Protein AF-S8CK68-F1 (afdb_monomer)

Radius of gyration: 40.89 Å; Cα contacts (8 Å, |Δi|>4): 53; chains: 1; bounding box: 100×84×135 Å

Nearest PDB structures (foldseek):
  6r2g-assembly1_A  TM=4.362E-01  e=2.035E-01  Human immunodeficiency virus 1
  2dl1-assembly1_A  TM=4.037E-01  e=1.122E+00  Homo sapiens
  6ixg-assembly2_B  TM=2.753E-01  e=5.500E+00  Homo sapiens

Sequence (272 aa):
MDSRIRPIKKIVQIPVHFVRSEQPEEDRQGKASRIQKVFRGFMVRKCVRKIKEIKSEADAIENRLRERDVVDLIQRETKERVRINESLMSLLLKLDSIAGSEFGVRALRKSVIRKVIALQETVDSLLPVENSGEDVSENTENDMDAVAEEPPICDSGAGEEAMMDSVEMDAVEMDAEGGANRQEEEDVAVAVADEAAEVNNENKRSTEVVVERMAAENAKMMRMMEQMCERSEAQTRMLNALSHRVEMLEKAFVCDRLRRMKKKNHTDTKLF

Foldseek 3Di:
DDDPDDDDDDDDPDPPPVCPPPPPVCVVVVVVVVVVVVVLVVLLVVLVVQLVVLLVLLVVLVVLCVDVVLLVCLQVDVVSLVVSLVSLVVSLVSLVVSDDPDPVSVVSSVVSNVSSVVVNVVSVVSHDPPPPDDDDDDDDDDDDDDDDDDDDDDDDDDDDDDDDDDDDDDDDDDDDDDDDDDDDDDDDDDDDDDPPVVVVVVVVVVVVVVVVVVVVVVVVVVVVVVVVVVVVVVVVVVVVVVVVVVVVVVVVVVVVVVVVVVVVVVVVVVVD

Mean predicted aligned error: 22.5 Å

Solvent-accessible surface area (backbone atoms only — not comparable to full-atom values): 17364 Å² total; per-residue (Å²): 141,83,82,85,80,75,83,81,76,83,81,77,83,71,84,75,73,76,77,70,68,84,62,57,66,65,60,54,53,51,52,50,51,53,52,49,53,54,49,54,52,50,52,51,55,54,50,52,50,53,51,49,54,52,44,52,53,51,53,51,53,52,56,50,64,68,37,63,72,51,45,57,43,35,48,74,33,66,67,54,41,49,53,53,49,51,51,48,50,51,50,47,55,58,53,66,69,62,78,60,92,51,68,70,60,44,54,54,51,51,55,48,48,54,51,48,51,53,50,46,53,56,59,62,67,47,56,65,79,73,81,72,90,71,93,73,92,74,92,79,89,82,82,89,86,88,80,89,80,83,88,80,86,87,78,85,90,83,86,84,88,84,84,88,84,87,83,89,86,90,86,84,87,82,86,86,88,83,84,86,89,81,90,82,89,83,89,87,86,88,91,88,79,74,72,71,61,55,60,59,53,50,55,51,51,52,53,49,54,51,52,52,51,51,52,54,50,51,52,51,49,52,55,51,50,51,55,49,50,54,52,52,52,53,50,51,54,50,50,53,54,49,51,53,51,49,54,52,50,51,54,51,49,54,52,51,52,53,53,55,51,54,53,53,57,58,56,60,65,69,77,111

InterPro domains:
  IPR003103 BAG domain [PF02179] (51-126)
  IPR003103 BAG domain [PS51035] (50-127)
  IPR036533 BAG domain superfamily [G3DSA:1.20.58.120] (19-129)
  IPR040400 BAG family molecular chaperone regulator 5/6/7/8 [PTHR33322] (13-264)

Secondary structure (DSSP, 8-state):
------------------------HHHHHHHHHHHHHHHHHHHHHHHHHHHHHHHHHHHHHHHHHTSHHHHHHHHH-HHHHHHHHHHHHHHHHHHHT-----HHHHHHHHHHHHHHHHHHHHHHHT-----------------------PPPP-------------------------------------SS-SSHHHHHHHHHHHHHHHHHHHHHHHHHHHHHHHHHHHHHHHHHHHHHHHHHHHHHHHHHHHHHHHHHHHHHHHHHTT--

Organism: NCBI:txid192259

Structure (mmCIF, N/CA/C/O backbone):
data_AF-S8CK68-F1
#
_entry.id   AF-S8CK68-F1
#
loop_
_atom_site.group_PDB
_atom_site.id
_atom_site.type_symbol
_atom_site.label_atom_id
_atom_site.label_alt_id
_atom_site.label_comp_id
_atom_site.label_asym_id
_atom_site.label_entity_id
_atom_site.label_seq_id
_atom_site.pdbx_PDB_ins_code
_atom_site.Cartn_x
_atom_site.Cartn_y
_atom_site.Cartn_z
_atom_site.occupancy
_atom_site.B_iso_or_equiv
_atom_site.auth_seq_id
_atom_site.auth_comp_id
_atom_site.auth_asym_id
_atom_site.auth_atom_id
_atom_site.pdbx_PDB_model_num
ATOM 1 N N . MET A 1 1 ? 76.073 -47.434 -21.228 1.00 49.12 1 MET A N 1
ATOM 2 C CA . MET A 1 1 ? 75.146 -46.287 -21.242 1.00 49.12 1 MET A CA 1
ATOM 3 C C . MET A 1 1 ? 74.700 -46.115 -22.678 1.00 49.12 1 MET A C 1
ATOM 5 O O . MET A 1 1 ? 75.468 -45.563 -23.447 1.00 49.12 1 MET A O 1
ATOM 9 N N . ASP A 1 2 ? 73.548 -46.660 -23.069 1.00 47.69 2 ASP A N 1
ATOM 10 C CA . ASP A 1 2 ? 72.961 -46.285 -24.356 1.00 47.69 2 ASP A CA 1
ATOM 11 C C . ASP A 1 2 ? 71.440 -46.181 -24.234 1.00 47.69 2 ASP A C 1
ATOM 13 O O . ASP A 1 2 ? 70.775 -46.964 -23.546 1.00 47.69 2 ASP A O 1
ATOM 17 N N . SER A 1 3 ? 70.929 -45.093 -24.781 1.00 51.66 3 SER A N 1
ATOM 18 C CA . SER A 1 3 ? 69.722 -44.408 -24.337 1.00 51.66 3 SER A CA 1
ATOM 19 C C . SER A 1 3 ? 68.538 -44.890 -25.161 1.00 51.66 3 SER A C 1
ATOM 21 O O . SER A 1 3 ? 68.479 -44.670 -26.366 1.00 51.66 3 SER A O 1
ATOM 23 N N . ARG A 1 4 ? 67.551 -45.519 -24.515 1.00 53.84 4 ARG A N 1
ATOM 24 C CA . ARG A 1 4 ? 66.280 -45.891 -25.154 1.00 53.84 4 ARG A CA 1
ATOM 25 C C . ARG A 1 4 ? 65.547 -44.633 -25.635 1.00 53.84 4 ARG A C 1
ATOM 27 O O . ARG A 1 4 ? 64.926 -43.935 -24.834 1.00 53.84 4 ARG A O 1
ATOM 34 N N . ILE A 1 5 ? 65.598 -44.359 -26.938 1.00 60.22 5 ILE A N 1
ATOM 35 C CA . ILE A 1 5 ? 64.793 -43.322 -27.591 1.00 60.22 5 ILE A CA 1
ATOM 36 C C . ILE A 1 5 ? 63.325 -43.756 -27.505 1.00 60.22 5 ILE A C 1
ATOM 38 O O . ILE A 1 5 ? 62.911 -44.734 -28.127 1.00 60.22 5 ILE A O 1
ATOM 42 N N . ARG A 1 6 ? 62.528 -43.057 -26.690 1.00 63.25 6 ARG A N 1
ATOM 43 C CA . ARG A 1 6 ? 61.077 -43.277 -26.628 1.00 63.25 6 ARG A CA 1
ATOM 44 C C . ARG A 1 6 ? 60.428 -42.731 -27.906 1.00 63.25 6 ARG A C 1
ATOM 46 O O . ARG A 1 6 ? 60.716 -41.591 -28.267 1.00 63.25 6 ARG A O 1
ATOM 53 N N . PRO A 1 7 ? 59.533 -43.484 -28.569 1.00 64.62 7 PRO A N 1
ATOM 54 C CA . PRO A 1 7 ? 58.840 -42.984 -29.747 1.00 64.62 7 PRO A CA 1
ATOM 55 C C . PRO A 1 7 ? 57.912 -41.831 -29.348 1.00 64.62 7 PRO A C 1
ATOM 57 O O . PRO A 1 7 ? 57.056 -41.968 -28.471 1.00 64.62 7 PRO A O 1
ATOM 60 N N . ILE A 1 8 ? 58.098 -40.681 -29.995 1.00 67.31 8 ILE A N 1
ATOM 61 C CA . ILE A 1 8 ? 57.253 -39.498 -29.828 1.00 67.31 8 ILE A CA 1
ATOM 62 C C . ILE A 1 8 ? 55.872 -39.837 -30.402 1.00 67.31 8 ILE A C 1
ATOM 64 O O . ILE A 1 8 ? 55.727 -40.083 -31.601 1.00 67.31 8 ILE A O 1
ATOM 68 N N . LYS A 1 9 ? 54.845 -39.880 -29.546 1.00 69.25 9 LYS A N 1
ATOM 69 C CA . LYS A 1 9 ? 53.452 -40.036 -29.988 1.00 69.25 9 LYS A CA 1
ATOM 70 C C . LYS A 1 9 ? 53.063 -38.806 -30.815 1.00 69.25 9 LYS A C 1
ATOM 72 O O . LYS A 1 9 ? 53.207 -37.681 -30.342 1.00 69.25 9 LYS A O 1
ATOM 77 N N . LYS A 1 10 ? 52.567 -39.015 -32.039 1.00 68.69 10 LYS A N 1
ATOM 78 C CA . LYS A 1 10 ? 52.037 -37.939 -32.889 1.00 68.69 10 LYS A CA 1
ATOM 79 C C . LYS A 1 10 ? 50.838 -37.295 -32.189 1.00 68.69 10 LYS A C 1
ATOM 81 O O . LYS A 1 10 ? 49.819 -37.951 -31.987 1.00 68.69 10 LYS A O 1
ATOM 86 N N . ILE A 1 11 ? 50.972 -36.026 -31.815 1.00 68.81 11 ILE A N 1
ATOM 87 C CA . ILE A 1 11 ? 49.868 -35.216 -31.298 1.00 68.81 11 ILE A CA 1
ATOM 88 C C . ILE A 1 11 ? 49.001 -34.842 -32.499 1.00 68.81 11 ILE A C 1
ATOM 90 O O . ILE A 1 11 ? 49.414 -34.057 -33.349 1.00 68.81 11 ILE A O 1
ATOM 94 N N . VAL A 1 12 ? 47.812 -35.434 -32.592 1.00 72.75 12 VAL A N 1
ATOM 95 C CA . VAL A 1 12 ? 46.790 -34.995 -33.543 1.00 72.75 12 VAL A CA 1
ATOM 96 C C . VAL A 1 12 ? 46.096 -33.800 -32.905 1.00 72.75 12 VAL A C 1
ATOM 98 O O . VAL A 1 12 ? 45.402 -33.951 -31.902 1.00 72.75 12 VAL A O 1
ATOM 101 N N . GLN A 1 13 ? 46.313 -32.605 -33.452 1.00 67.06 13 GLN A N 1
ATOM 102 C CA . GLN A 1 13 ? 45.501 -31.448 -33.092 1.00 67.06 13 GLN A CA 1
ATOM 103 C C . GLN A 1 13 ? 44.093 -31.703 -33.623 1.00 67.06 13 GLN A C 1
ATOM 105 O O . GLN A 1 13 ? 43.837 -31.566 -34.815 1.00 67.06 13 GLN A O 1
ATOM 110 N N . ILE A 1 14 ? 43.196 -32.141 -32.743 1.00 68.00 14 ILE A N 1
ATOM 111 C CA . ILE A 1 14 ? 41.766 -32.171 -33.032 1.00 68.00 14 ILE A CA 1
ATOM 112 C C . ILE A 1 14 ? 41.314 -30.709 -32.984 1.00 68.00 14 ILE A C 1
ATOM 114 O O . ILE A 1 14 ? 41.450 -30.093 -31.923 1.00 68.00 14 ILE A O 1
ATOM 118 N N . PRO A 1 15 ? 40.808 -30.121 -34.083 1.00 64.88 15 PRO A N 1
ATOM 119 C CA . PRO A 1 15 ? 40.280 -28.768 -34.056 1.00 64.88 15 PRO A CA 1
ATOM 120 C C . PRO A 1 15 ? 39.026 -28.758 -33.181 1.00 64.88 15 PRO A C 1
ATOM 122 O O . PRO A 1 15 ? 37.915 -29.057 -33.625 1.00 64.88 15 PRO A O 1
ATOM 125 N N . VAL A 1 16 ? 39.199 -28.431 -31.903 1.00 65.38 16 VAL A N 1
ATOM 126 C CA . VAL A 1 16 ? 38.086 -28.068 -31.035 1.00 65.38 16 VAL A CA 1
ATOM 127 C C . VAL A 1 16 ? 37.693 -26.661 -31.457 1.00 65.38 16 VAL A C 1
ATOM 129 O O . VAL A 1 16 ? 38.163 -25.667 -30.913 1.00 65.38 16 VAL A O 1
ATOM 132 N N . HIS A 1 17 ? 36.863 -26.575 -32.493 1.00 59.94 17 HIS A N 1
ATOM 133 C CA . HIS A 1 17 ? 36.060 -25.388 -32.711 1.00 59.94 17 HIS A CA 1
ATOM 134 C C . HIS A 1 17 ? 35.185 -25.273 -31.465 1.00 59.94 17 HIS A C 1
ATOM 136 O O . HIS A 1 17 ? 34.251 -26.047 -31.253 1.00 59.94 17 HIS A O 1
ATOM 142 N N . PHE A 1 18 ? 35.566 -24.379 -30.555 1.00 54.50 18 PHE A N 1
ATOM 143 C CA . PHE A 1 18 ? 34.698 -24.026 -29.454 1.00 54.50 18 PHE A CA 1
ATOM 144 C C . PHE A 1 18 ? 33.508 -23.354 -30.125 1.00 54.50 18 PHE A C 1
ATOM 146 O O . PHE A 1 18 ? 33.590 -22.191 -30.516 1.00 54.50 18 PHE A O 1
ATOM 153 N N . VAL A 1 19 ? 32.426 -24.110 -30.322 1.00 56.03 19 VAL A 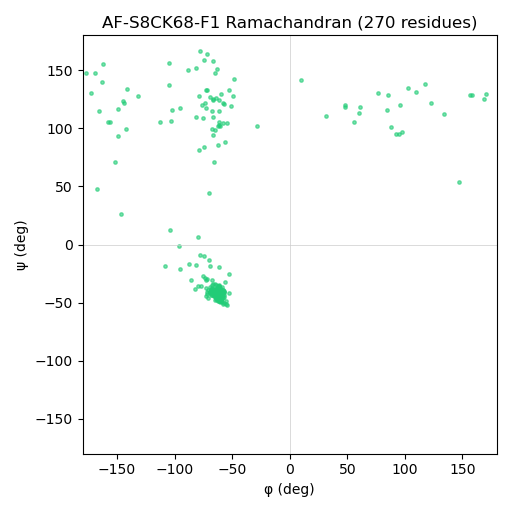N 1
ATOM 154 C CA . VAL A 1 19 ? 31.110 -23.568 -30.647 1.00 56.03 19 VAL A CA 1
ATOM 155 C C . VAL A 1 19 ? 30.686 -22.793 -29.403 1.00 56.03 19 VAL A C 1
ATOM 157 O O . VAL A 1 19 ? 29.819 -23.208 -28.636 1.00 56.03 19 VAL A O 1
ATOM 160 N N . ARG A 1 20 ? 31.341 -21.652 -29.156 1.00 48.47 20 ARG A N 1
ATOM 161 C CA . ARG A 1 20 ? 30.752 -20.541 -28.430 1.00 48.47 20 ARG A CA 1
ATOM 162 C C . ARG A 1 20 ? 29.604 -20.158 -29.330 1.00 48.47 20 ARG A C 1
ATOM 164 O O . ARG A 1 20 ? 29.814 -19.390 -30.253 1.00 48.47 20 ARG A O 1
ATOM 171 N N . SER A 1 21 ? 28.480 -20.846 -29.128 1.00 55.84 21 SER A N 1
ATOM 172 C CA . SER A 1 21 ? 27.236 -20.717 -29.867 1.00 55.84 21 SER A CA 1
ATOM 173 C C . SER A 1 21 ? 27.139 -19.296 -30.391 1.00 55.84 21 SER A C 1
ATOM 175 O O . SER A 1 21 ? 26.841 -18.391 -29.615 1.00 55.84 21 SER A O 1
ATOM 177 N N . GLU A 1 22 ? 27.429 -19.110 -31.679 1.00 51.84 22 GLU A N 1
ATOM 178 C CA . GLU A 1 22 ? 27.264 -17.855 -32.411 1.00 51.84 22 GLU A CA 1
ATOM 179 C C . GLU A 1 22 ? 25.761 -17.590 -32.593 1.00 51.84 22 GLU A C 1
ATOM 181 O O . GLU A 1 22 ? 25.279 -17.258 -33.670 1.00 51.84 22 GLU A O 1
ATOM 186 N N . GLN A 1 23 ? 24.971 -17.786 -31.533 1.00 55.47 23 GLN A N 1
ATOM 187 C CA . GLN A 1 23 ? 23.698 -17.111 -31.443 1.00 55.47 23 GLN A CA 1
ATOM 188 C C . GLN A 1 23 ? 24.045 -15.634 -31.287 1.00 55.47 23 GLN A C 1
ATOM 190 O O . GLN A 1 23 ? 24.814 -15.307 -30.377 1.00 55.47 23 GLN A O 1
ATOM 195 N N . PRO A 1 24 ? 23.515 -14.753 -32.152 1.00 58.81 24 PRO A N 1
ATOM 196 C CA . PRO A 1 24 ? 23.710 -13.322 -32.001 1.00 58.81 24 PRO A CA 1
ATOM 197 C C . PRO A 1 24 ? 23.377 -12.950 -30.554 1.00 58.81 24 PRO A C 1
ATOM 199 O O . PRO A 1 24 ? 22.311 -13.317 -30.057 1.00 58.81 24 PRO A O 1
ATOM 202 N N . GLU A 1 25 ? 24.269 -12.257 -29.844 1.00 61.12 25 GLU A N 1
ATOM 203 C CA . GLU A 1 25 ? 24.002 -11.800 -28.466 1.00 61.12 25 GLU A CA 1
ATOM 204 C C . GLU A 1 25 ? 22.671 -11.012 -28.384 1.00 61.12 25 GLU A C 1
ATOM 206 O O . GLU A 1 25 ? 21.975 -11.043 -27.366 1.00 61.12 25 GLU A O 1
ATOM 211 N N . GLU A 1 26 ? 22.244 -10.417 -29.505 1.00 62.19 26 GLU A N 1
ATOM 212 C CA . GLU A 1 26 ? 20.934 -9.794 -29.720 1.00 62.19 26 GLU A CA 1
ATOM 213 C C . GLU A 1 26 ? 19.745 -10.749 -29.486 1.00 62.19 26 GLU A C 1
ATOM 215 O O . GLU A 1 26 ? 18.764 -10.364 -28.842 1.00 62.19 26 GLU A O 1
ATOM 220 N N . ASP A 1 27 ? 19.834 -12.016 -29.903 1.00 76.50 27 ASP A N 1
ATOM 221 C CA . ASP A 1 27 ? 18.788 -13.0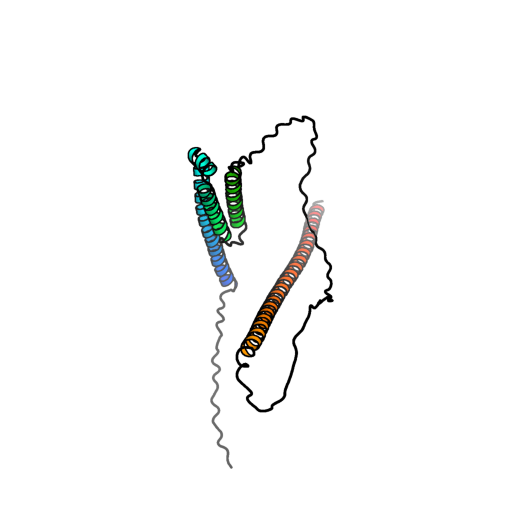21 -29.672 1.00 76.50 27 ASP A CA 1
ATOM 222 C C . ASP A 1 27 ? 18.692 -13.399 -28.192 1.00 76.50 27 ASP A C 1
ATOM 224 O O . ASP A 1 27 ? 17.595 -13.614 -27.662 1.00 76.50 27 ASP A O 1
ATOM 228 N N . ARG A 1 28 ? 19.829 -13.467 -27.490 1.00 80.50 28 ARG A N 1
ATOM 229 C CA . ARG A 1 28 ? 19.870 -13.771 -26.053 1.00 80.50 28 ARG A CA 1
ATOM 230 C C . ARG A 1 28 ? 19.335 -12.602 -25.231 1.00 80.50 28 ARG A C 1
ATOM 232 O O . ARG A 1 28 ? 18.497 -12.813 -24.351 1.00 80.50 28 ARG A O 1
ATOM 239 N N . GLN A 1 29 ? 19.756 -11.379 -25.542 1.00 85.31 29 GLN A N 1
ATOM 240 C CA . GLN A 1 29 ? 19.285 -10.163 -24.880 1.00 85.31 29 GLN A CA 1
ATOM 241 C C . GLN A 1 29 ? 17.800 -9.894 -25.170 1.00 85.31 29 GLN A C 1
ATOM 243 O O . GLN A 1 29 ? 17.046 -9.514 -24.265 1.00 85.31 29 GLN A O 1
ATOM 248 N N . GLY A 1 30 ? 17.347 -10.165 -26.396 1.00 88.56 30 GLY A N 1
ATOM 249 C CA . GLY A 1 30 ? 15.942 -10.090 -26.791 1.00 88.56 30 GLY A CA 1
ATOM 250 C C . GLY A 1 30 ? 15.070 -11.090 -26.029 1.00 88.56 30 GLY A C 1
ATOM 251 O O . GLY A 1 30 ? 14.040 -10.713 -25.456 1.00 88.56 30 GLY A O 1
ATOM 252 N N . LYS A 1 31 ? 15.502 -12.356 -25.939 1.00 91.06 31 LYS A N 1
ATOM 253 C CA . LYS A 1 31 ? 14.831 -13.393 -25.132 1.00 91.06 31 LYS A CA 1
ATOM 254 C C . LYS A 1 31 ? 14.806 -13.022 -23.644 1.00 91.06 31 LYS A C 1
ATOM 256 O O . LYS A 1 31 ? 13.739 -13.071 -23.031 1.00 91.06 31 LYS A O 1
ATOM 261 N N . ALA A 1 32 ? 15.931 -12.578 -23.079 1.00 92.31 32 ALA A N 1
ATOM 262 C CA . ALA A 1 32 ? 16.021 -12.147 -21.683 1.00 92.31 32 ALA A CA 1
ATOM 263 C C . ALA A 1 32 ? 15.070 -10.978 -21.379 1.00 92.31 32 ALA A C 1
ATOM 265 O O . ALA A 1 32 ? 14.314 -11.030 -20.410 1.00 92.31 32 ALA A O 1
ATOM 266 N N . SER A 1 33 ? 15.025 -9.968 -22.251 1.00 92.31 33 SER A N 1
ATOM 267 C CA . SER A 1 33 ? 14.133 -8.813 -22.102 1.00 92.31 33 SER A CA 1
ATOM 268 C C . SER A 1 33 ? 12.654 -9.211 -22.147 1.00 92.31 33 SER A C 1
ATOM 270 O O . SER A 1 33 ? 11.844 -8.662 -21.399 1.00 92.31 33 SER A O 1
ATOM 272 N N . ARG A 1 34 ? 12.274 -10.183 -22.990 1.00 94.69 34 ARG A N 1
ATOM 273 C CA . ARG A 1 34 ? 10.900 -10.721 -23.033 1.00 94.69 34 ARG A CA 1
ATOM 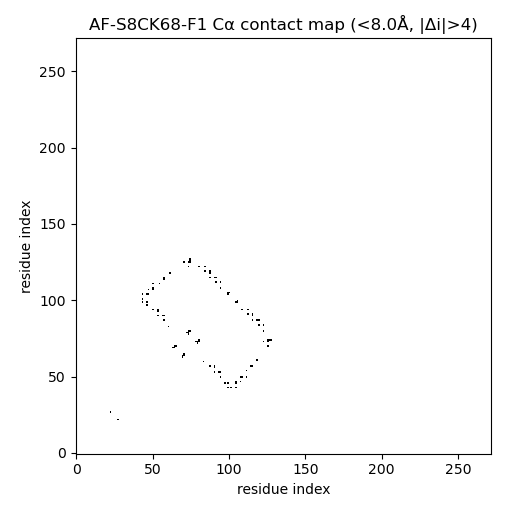274 C C . ARG A 1 34 ? 10.532 -11.403 -21.716 1.00 94.69 34 ARG A C 1
ATOM 276 O O . ARG A 1 34 ? 9.472 -11.108 -21.167 1.00 94.69 34 ARG A O 1
ATOM 283 N N . ILE A 1 35 ? 11.417 -12.245 -21.182 1.00 95.31 35 ILE A N 1
ATOM 284 C CA . ILE A 1 35 ? 11.219 -12.920 -19.890 1.00 95.31 35 ILE A CA 1
ATOM 285 C C . ILE A 1 35 ? 11.085 -11.889 -18.763 1.00 95.31 35 ILE A C 1
ATOM 287 O O . ILE A 1 35 ? 10.119 -11.926 -18.001 1.00 95.31 35 ILE A O 1
ATOM 291 N N . GLN A 1 36 ? 11.999 -10.919 -18.696 1.00 93.69 36 GLN A N 1
ATOM 292 C CA . GLN A 1 36 ? 11.986 -9.864 -17.683 1.00 93.69 36 GLN A CA 1
ATOM 293 C C . GLN A 1 36 ? 10.708 -9.021 -17.743 1.00 93.69 36 GLN A C 1
ATOM 295 O O . GLN A 1 36 ? 10.103 -8.764 -16.705 1.00 93.69 36 GLN A O 1
ATOM 300 N N . LYS A 1 37 ? 10.252 -8.620 -18.938 1.00 93.12 37 LYS A N 1
ATOM 301 C CA . LYS A 1 37 ? 8.999 -7.861 -19.108 1.00 93.12 37 LYS A CA 1
ATOM 302 C C . LYS A 1 37 ? 7.791 -8.635 -18.582 1.00 93.12 37 LYS A C 1
ATOM 304 O O . LYS A 1 37 ? 6.995 -8.086 -17.819 1.00 93.12 37 LYS A O 1
ATOM 309 N N . VAL A 1 38 ? 7.665 -9.912 -18.953 1.00 95.00 38 VAL A N 1
ATOM 310 C CA . VAL A 1 38 ? 6.563 -10.769 -18.488 1.00 95.00 38 VAL A CA 1
ATOM 311 C C . VAL A 1 38 ? 6.623 -10.949 -16.971 1.00 95.00 38 VAL A C 1
ATOM 313 O O . VAL A 1 38 ? 5.597 -10.802 -16.303 1.00 95.00 38 VAL A O 1
ATOM 316 N N . PHE A 1 39 ? 7.814 -11.194 -16.421 1.00 91.88 39 PHE A N 1
ATOM 317 C CA . PHE A 1 39 ? 8.024 -11.365 -14.986 1.00 91.88 39 PHE A CA 1
ATOM 318 C C . PHE A 1 39 ? 7.702 -10.096 -14.188 1.00 91.88 39 PHE A C 1
ATOM 320 O O . PHE A 1 39 ? 6.940 -10.161 -13.224 1.00 91.88 39 PHE A O 1
ATOM 327 N N . ARG A 1 40 ? 8.187 -8.923 -14.617 1.00 90.19 40 ARG A N 1
ATOM 328 C CA . ARG A 1 40 ? 7.859 -7.635 -13.977 1.00 90.19 40 ARG A CA 1
ATOM 329 C C . ARG A 1 40 ? 6.354 -7.380 -13.997 1.00 90.19 40 ARG A C 1
ATOM 331 O O . ARG A 1 40 ? 5.774 -7.057 -12.963 1.00 90.19 40 ARG A O 1
ATOM 338 N N . GLY A 1 41 ? 5.694 -7.628 -15.131 1.00 91.25 41 GLY A N 1
ATOM 339 C CA . GLY A 1 41 ? 4.236 -7.539 -15.228 1.00 91.25 41 GLY A CA 1
ATOM 340 C C . GLY A 1 41 ? 3.508 -8.514 -14.293 1.00 91.25 41 GLY A C 1
ATOM 341 O O . GLY A 1 41 ? 2.512 -8.149 -13.669 1.00 91.25 41 GLY A O 1
ATOM 342 N N . PHE A 1 42 ? 4.005 -9.747 -14.158 1.00 91.94 42 PHE A N 1
ATOM 343 C CA . PHE A 1 42 ? 3.472 -10.725 -13.208 1.00 91.94 42 PHE A CA 1
ATOM 344 C C . PHE A 1 42 ? 3.614 -10.251 -11.757 1.00 91.94 42 PHE A C 1
ATO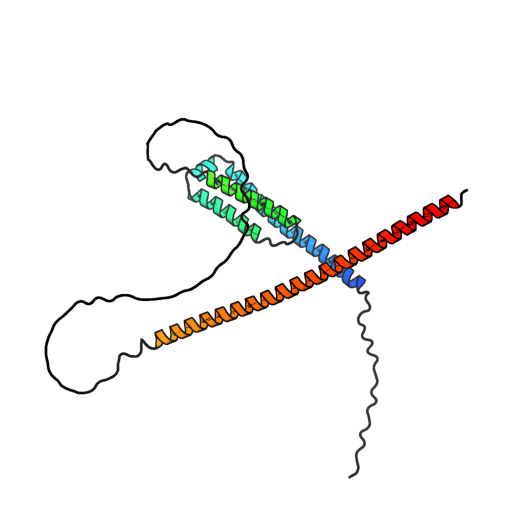M 346 O O . PHE A 1 42 ? 2.632 -10.313 -11.015 1.00 91.94 42 PHE A O 1
ATOM 353 N N . MET A 1 43 ? 4.783 -9.730 -11.366 1.00 91.00 43 MET A N 1
ATOM 354 C CA . MET A 1 43 ? 5.003 -9.186 -10.022 1.00 91.00 43 MET A CA 1
ATOM 355 C C . MET A 1 43 ? 4.037 -8.039 -9.715 1.00 91.00 43 MET A C 1
ATOM 357 O O . MET A 1 43 ? 3.381 -8.065 -8.677 1.00 91.00 43 MET A O 1
ATOM 361 N N . VAL A 1 44 ? 3.863 -7.091 -10.644 1.00 92.06 44 VAL A N 1
ATOM 362 C CA . VAL A 1 44 ? 2.903 -5.985 -10.487 1.00 92.06 44 VAL A CA 1
ATOM 363 C C . VAL A 1 44 ? 1.487 -6.518 -10.277 1.00 92.06 44 VAL A C 1
ATOM 365 O O . VAL A 1 44 ? 0.842 -6.162 -9.295 1.00 92.06 44 VAL A O 1
ATOM 368 N N . ARG A 1 45 ? 1.005 -7.426 -11.135 1.00 92.88 45 ARG A N 1
ATOM 369 C CA . ARG A 1 45 ? -0.341 -8.015 -10.994 1.00 92.88 45 ARG A CA 1
ATOM 370 C C . ARG A 1 45 ? -0.517 -8.786 -9.689 1.00 92.88 45 ARG A C 1
ATOM 372 O O . ARG A 1 45 ? -1.610 -8.799 -9.125 1.00 92.88 45 ARG A O 1
ATOM 379 N N . LYS A 1 46 ? 0.529 -9.467 -9.217 1.00 93.00 46 LYS A N 1
ATOM 380 C CA . LYS A 1 46 ? 0.520 -10.169 -7.930 1.00 93.00 46 LYS A CA 1
ATOM 381 C C . LYS A 1 46 ? 0.369 -9.177 -6.775 1.00 93.00 46 LYS A C 1
ATOM 383 O O . LYS A 1 46 ? -0.499 -9.380 -5.934 1.00 93.00 46 LYS A O 1
ATOM 388 N N . CYS A 1 47 ? 1.149 -8.097 -6.763 1.00 92.81 47 CYS A N 1
ATOM 389 C CA . CYS A 1 47 ? 1.059 -7.074 -5.722 1.00 92.81 47 CYS A CA 1
ATOM 390 C C . CYS A 1 47 ? -0.279 -6.328 -5.761 1.00 92.81 47 CYS A C 1
ATOM 392 O O . CYS A 1 47 ? -0.908 -6.162 -4.725 1.00 92.81 47 CYS A O 1
ATOM 394 N N . VAL A 1 48 ? -0.757 -5.936 -6.946 1.00 93.94 48 VAL A N 1
ATOM 395 C CA . VAL A 1 48 ? -2.038 -5.225 -7.095 1.00 93.94 48 VAL A CA 1
ATOM 396 C C . VAL A 1 48 ? -3.215 -6.068 -6.602 1.00 93.94 48 VAL A C 1
ATOM 398 O O . VAL A 1 48 ? -4.088 -5.526 -5.935 1.00 93.94 48 VAL A O 1
ATOM 401 N N . ARG A 1 49 ? -3.237 -7.383 -6.871 1.00 95.12 49 ARG A N 1
ATOM 402 C CA . ARG A 1 49 ? -4.279 -8.276 -6.331 1.00 95.12 49 ARG A CA 1
ATOM 403 C C . ARG A 1 49 ? -4.291 -8.286 -4.803 1.00 95.12 49 ARG A C 1
ATOM 405 O O . ARG A 1 49 ? -5.336 -8.021 -4.225 1.00 95.12 49 ARG A O 1
ATOM 412 N N . LYS A 1 50 ? -3.126 -8.459 -4.173 1.00 95.50 50 LYS A N 1
ATOM 413 C CA . LYS A 1 50 ? -2.999 -8.401 -2.708 1.00 95.50 50 LYS A CA 1
ATOM 414 C C . LYS A 1 50 ? -3.436 -7.053 -2.131 1.00 95.50 50 LYS A C 1
ATOM 416 O O . LYS A 1 50 ? -4.176 -7.007 -1.160 1.00 95.50 50 LYS A O 1
ATOM 421 N N . ILE A 1 51 ? -3.009 -5.944 -2.743 1.00 96.38 51 ILE A N 1
ATOM 422 C CA . ILE A 1 51 ? -3.417 -4.597 -2.310 1.00 96.38 51 ILE A CA 1
ATOM 423 C C . ILE A 1 51 ? -4.935 -4.432 -2.436 1.00 96.38 51 ILE A C 1
ATOM 425 O O . ILE A 1 51 ? -5.552 -3.818 -1.573 1.00 96.38 51 ILE A O 1
ATOM 429 N N . LYS A 1 52 ? -5.547 -4.979 -3.493 1.00 96.81 52 LYS A N 1
ATOM 430 C CA . LYS A 1 52 ? -7.000 -4.938 -3.685 1.00 96.81 52 LYS A CA 1
ATOM 431 C C . LYS A 1 52 ? -7.741 -5.719 -2.596 1.00 96.81 52 LYS A C 1
ATOM 433 O O . LYS A 1 52 ? -8.738 -5.212 -2.104 1.00 96.81 52 LYS A O 1
ATOM 438 N N . GLU A 1 53 ? -7.256 -6.902 -2.226 1.00 97.62 53 GLU A N 1
ATOM 439 C CA . GLU A 1 53 ? -7.820 -7.714 -1.135 1.00 97.62 53 GLU A CA 1
ATOM 440 C C . GLU A 1 53 ? -7.765 -6.954 0.199 1.00 97.62 53 GLU A C 1
ATOM 442 O O . GLU A 1 53 ? -8.790 -6.769 0.853 1.00 97.62 53 GLU A O 1
ATOM 447 N N . ILE A 1 54 ? -6.602 -6.390 0.539 1.00 97.88 54 ILE A N 1
ATOM 448 C CA . ILE A 1 54 ? -6.445 -5.580 1.756 1.00 97.88 54 ILE A CA 1
ATOM 449 C C . ILE A 1 54 ? -7.342 -4.337 1.717 1.00 97.88 54 ILE A C 1
ATOM 451 O O . ILE A 1 54 ? -7.958 -3.980 2.717 1.00 97.88 54 ILE A O 1
ATOM 455 N N . LYS A 1 55 ? -7.463 -3.687 0.553 1.00 98.00 55 LYS A N 1
ATOM 456 C CA . LYS A 1 55 ? -8.382 -2.560 0.381 1.00 98.00 55 LYS A CA 1
ATOM 457 C C . LYS A 1 55 ? -9.827 -2.982 0.654 1.00 98.00 55 LYS A C 1
ATOM 459 O O . LYS A 1 55 ? -10.516 -2.258 1.356 1.00 98.00 55 LYS A O 1
ATOM 464 N N . SER A 1 56 ? -10.278 -4.130 0.145 1.00 98.25 56 SER A N 1
ATOM 465 C CA . SER A 1 56 ? -11.636 -4.608 0.430 1.00 98.25 56 SER A CA 1
ATOM 466 C C . SER A 1 56 ? -11.856 -4.950 1.906 1.00 98.25 56 SER A C 1
ATOM 468 O O . SER A 1 56 ? -12.946 -4.702 2.409 1.00 98.25 56 SER A O 1
ATOM 470 N N . GLU A 1 57 ? -10.839 -5.458 2.616 1.00 98.06 57 GLU A N 1
ATOM 471 C CA . GLU A 1 57 ? -10.905 -5.634 4.077 1.00 98.06 57 GLU A CA 1
ATOM 472 C C . GLU A 1 57 ? -11.070 -4.275 4.783 1.00 98.06 57 GLU A C 1
ATOM 474 O O . GLU A 1 57 ? -11.937 -4.129 5.642 1.00 98.06 57 GLU A O 1
ATOM 479 N N . ALA A 1 58 ? -10.310 -3.253 4.375 1.00 98.06 58 ALA A N 1
ATOM 480 C CA . ALA A 1 58 ? -10.443 -1.901 4.922 1.00 98.06 58 ALA A CA 1
ATOM 481 C C . ALA A 1 58 ? -11.815 -1.275 4.609 1.00 98.06 58 ALA A C 1
ATOM 483 O O . ALA A 1 58 ? -12.425 -0.664 5.481 1.00 98.06 58 ALA A O 1
ATOM 484 N N . ASP A 1 59 ? -12.324 -1.462 3.386 1.00 98.12 59 ASP A N 1
ATOM 485 C CA . ASP A 1 59 ? -13.656 -1.005 2.972 1.00 98.12 59 ASP A CA 1
ATOM 486 C C . ASP A 1 59 ? -14.760 -1.692 3.805 1.00 98.12 59 ASP A C 1
ATOM 488 O O . ASP A 1 59 ? -15.759 -1.067 4.154 1.00 98.12 59 ASP A O 1
ATOM 492 N N . ALA A 1 60 ? -14.587 -2.967 4.167 1.00 97.62 60 ALA A N 1
ATOM 493 C CA . ALA A 1 60 ? -15.526 -3.682 5.030 1.00 97.62 60 ALA A CA 1
ATOM 494 C C . ALA A 1 60 ? -15.520 -3.143 6.469 1.00 97.62 60 ALA A C 1
ATOM 496 O O . ALA A 1 60 ? -16.587 -2.992 7.063 1.00 97.62 60 ALA A O 1
ATOM 497 N N . ILE A 1 61 ? -14.344 -2.818 7.019 1.00 96.44 61 ILE A N 1
ATOM 498 C CA . ILE A 1 61 ? -14.234 -2.166 8.334 1.00 96.44 61 ILE A CA 1
ATOM 499 C C . ILE A 1 61 ? -14.889 -0.784 8.292 1.00 96.44 61 ILE A C 1
ATOM 501 O O . ILE A 1 61 ? -15.686 -0.467 9.167 1.00 96.44 61 ILE A O 1
ATOM 505 N N . GLU A 1 62 ? -14.626 0.005 7.250 1.00 96.75 62 GLU A N 1
ATOM 506 C CA . GLU A 1 62 ? -15.276 1.302 7.058 1.00 96.75 62 GLU A CA 1
ATOM 507 C C . GLU A 1 62 ? -16.802 1.171 7.018 1.00 96.75 62 GLU A C 1
ATOM 509 O O . GLU A 1 62 ? -17.500 1.940 7.668 1.00 96.75 62 GLU A O 1
ATOM 514 N N . ASN A 1 63 ? -17.335 0.186 6.289 1.00 95.81 63 ASN A N 1
ATOM 515 C CA . ASN A 1 63 ? -18.777 -0.043 6.232 1.00 95.81 63 ASN A CA 1
ATOM 516 C C . ASN A 1 63 ? -19.357 -0.360 7.617 1.00 95.81 63 ASN A C 1
ATOM 518 O O . ASN A 1 63 ? -20.385 0.209 7.970 1.00 95.81 63 ASN A O 1
ATOM 522 N N . ARG A 1 64 ? -18.676 -1.198 8.413 1.00 93.62 64 ARG A N 1
ATOM 523 C CA . ARG A 1 64 ? -19.071 -1.489 9.803 1.00 93.62 64 ARG A CA 1
ATOM 524 C C . ARG A 1 64 ? -19.053 -0.234 10.674 1.00 93.62 64 ARG A C 1
ATOM 526 O O . ARG A 1 64 ? -19.948 -0.050 11.484 1.00 93.62 64 ARG A O 1
ATOM 533 N N . LEU A 1 65 ? -18.076 0.652 10.484 1.00 92.19 65 LEU A N 1
ATOM 534 C CA . LEU A 1 65 ? -17.976 1.919 11.219 1.00 92.19 65 LEU A CA 1
ATOM 535 C C . LEU A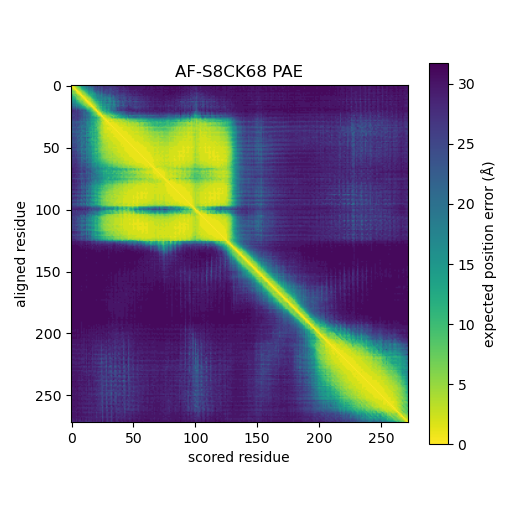 1 65 ? -19.051 2.947 10.835 1.00 92.19 65 LEU A C 1
ATOM 537 O O . LEU A 1 65 ? -19.227 3.928 11.549 1.00 92.19 65 LEU A O 1
ATOM 541 N N . ARG A 1 66 ? -19.790 2.748 9.736 1.00 92.62 66 ARG A N 1
ATOM 542 C CA . ARG A 1 66 ? -20.957 3.588 9.412 1.00 92.62 66 ARG A CA 1
ATOM 543 C C . ARG A 1 66 ? -22.215 3.175 10.174 1.00 92.62 66 ARG A C 1
ATOM 545 O O . ARG A 1 66 ? -23.166 3.951 10.229 1.00 92.62 66 ARG A O 1
ATOM 552 N N . GLU A 1 67 ? -22.250 1.967 10.730 1.00 93.94 67 GLU A N 1
ATOM 553 C CA . GLU A 1 67 ? -23.387 1.482 11.505 1.00 93.94 67 GLU A CA 1
ATOM 554 C C . GLU A 1 67 ? -23.378 2.128 12.893 1.00 93.94 67 GLU A C 1
ATOM 556 O O . GLU A 1 67 ? -22.434 1.963 13.667 1.00 93.94 67 GLU A O 1
ATOM 561 N N . ARG A 1 68 ? -24.450 2.860 13.222 1.00 90.56 68 ARG A N 1
ATOM 562 C CA . ARG A 1 68 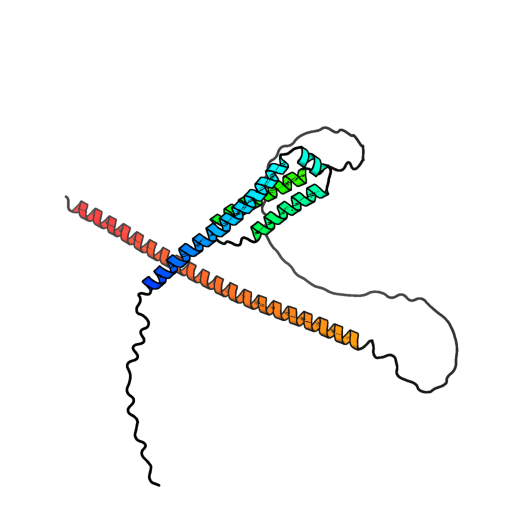? -24.553 3.596 14.490 1.00 90.56 68 ARG A CA 1
ATOM 563 C C . ARG A 1 68 ? -24.390 2.682 15.705 1.00 90.56 68 ARG A C 1
ATOM 565 O O . ARG A 1 68 ? -23.690 3.045 16.639 1.00 90.56 68 ARG A O 1
ATOM 572 N N . ASP A 1 69 ? -24.978 1.491 15.661 1.00 89.62 69 ASP A N 1
ATOM 573 C CA . ASP A 1 69 ? -24.912 0.527 16.764 1.00 89.62 69 ASP A CA 1
ATOM 574 C C . ASP A 1 69 ? -23.466 0.091 17.059 1.00 89.62 69 ASP A C 1
ATOM 576 O O . ASP A 1 69 ? -23.087 -0.088 18.215 1.00 89.62 69 ASP A O 1
ATOM 580 N N . VAL A 1 70 ? -22.636 -0.033 16.016 1.00 89.38 70 VAL A N 1
ATOM 581 C CA . VAL A 1 70 ? -21.210 -0.365 16.143 1.00 89.38 70 VAL A CA 1
ATOM 582 C C . VAL A 1 70 ? -20.437 0.820 16.715 1.00 89.38 70 VAL A C 1
ATOM 584 O O . VAL A 1 70 ? -19.609 0.632 17.601 1.00 89.38 70 VAL A O 1
ATOM 587 N N . VAL A 1 71 ? -20.724 2.040 16.258 1.00 90.56 71 VAL A N 1
ATOM 588 C CA . VAL A 1 71 ? -20.112 3.267 16.795 1.00 90.56 71 VAL A CA 1
ATOM 589 C C . VAL A 1 71 ? -20.426 3.435 18.285 1.00 90.56 71 VAL A C 1
ATOM 591 O O . VAL A 1 71 ? -19.513 3.654 19.081 1.00 90.56 71 VAL A O 1
ATOM 594 N N . ASP A 1 72 ? -21.685 3.250 18.681 1.00 88.56 72 ASP A N 1
ATOM 595 C CA . ASP A 1 72 ? -22.112 3.310 20.082 1.00 88.56 72 ASP A CA 1
ATOM 596 C C . ASP A 1 72 ? -21.415 2.227 20.929 1.00 88.56 72 ASP A C 1
ATOM 598 O O . ASP A 1 72 ? -21.058 2.470 22.085 1.00 88.56 72 ASP A O 1
ATOM 602 N N . LEU A 1 73 ? -21.188 1.034 20.367 1.00 90.00 73 LEU A N 1
ATOM 603 C CA . LEU A 1 73 ? -20.458 -0.043 21.038 1.00 90.00 73 LEU A CA 1
ATOM 604 C C . LEU A 1 73 ? -18.971 0.296 21.222 1.00 90.00 73 LEU A C 1
ATOM 606 O O . LEU A 1 73 ? -18.436 0.069 22.301 1.00 90.00 73 LEU A O 1
ATOM 610 N N . ILE A 1 74 ? -18.321 0.885 20.215 1.00 91.19 74 ILE A N 1
ATOM 611 C CA . ILE A 1 74 ? -16.915 1.331 20.280 1.00 91.19 74 ILE A CA 1
ATOM 612 C C . ILE A 1 74 ? -16.717 2.395 21.364 1.00 91.19 74 ILE A C 1
ATOM 614 O O . ILE A 1 74 ? -15.704 2.379 22.068 1.00 91.19 74 ILE A O 1
ATOM 618 N N . GLN A 1 75 ? -17.683 3.305 21.510 1.00 87.62 75 GLN A N 1
ATOM 619 C CA . GLN A 1 75 ? -17.652 4.340 22.544 1.00 87.62 75 GLN A CA 1
ATOM 620 C C . GLN A 1 75 ? -17.773 3.745 23.952 1.00 87.62 75 GLN A C 1
ATOM 622 O O . GLN A 1 75 ? -17.082 4.182 24.868 1.00 87.62 75 GLN A O 1
ATOM 627 N N . ARG A 1 76 ? -18.635 2.738 24.138 1.00 89.00 76 ARG A N 1
ATOM 628 C CA . ARG A 1 76 ? -18.894 2.127 25.454 1.00 89.00 76 ARG A CA 1
ATOM 629 C C . ARG A 1 76 ? -17.851 1.086 25.849 1.00 89.00 76 ARG A C 1
ATOM 631 O O . ARG A 1 76 ? -17.509 0.976 27.022 1.00 89.00 76 ARG A O 1
ATOM 638 N N . GLU A 1 77 ? -17.378 0.294 24.893 1.00 91.25 77 GLU A N 1
ATOM 639 C CA . GLU A 1 77 ? -16.494 -0.841 25.132 1.00 91.25 77 GLU A CA 1
ATOM 640 C C . GLU A 1 77 ? -15.103 -0.581 24.546 1.00 91.25 77 GLU A C 1
ATOM 642 O O . GLU A 1 77 ? -14.852 -0.715 23.346 1.00 91.25 77 GLU A O 1
ATOM 647 N N . THR A 1 78 ? -14.143 -0.295 25.429 1.00 90.75 78 THR A N 1
ATOM 648 C CA . THR A 1 78 ? -12.733 -0.091 25.059 1.00 90.75 78 THR A CA 1
ATOM 649 C C . THR A 1 78 ? -12.139 -1.282 24.305 1.00 90.75 78 THR A C 1
ATOM 651 O O . THR A 1 78 ? -11.306 -1.108 23.416 1.00 90.75 78 THR A O 1
ATOM 654 N N . LYS A 1 79 ? -12.601 -2.497 24.608 1.00 91.81 79 LYS A N 1
ATOM 655 C CA . LYS A 1 79 ? -12.169 -3.731 23.952 1.00 91.81 79 LYS A CA 1
ATOM 656 C C . LYS A 1 79 ? -12.559 -3.785 22.476 1.00 91.81 79 LYS A C 1
ATOM 658 O O . LYS A 1 79 ? -11.764 -4.266 21.671 1.00 91.81 79 LYS A O 1
ATOM 663 N N . GLU A 1 80 ? -13.743 -3.300 22.105 1.00 92.69 80 GLU A N 1
ATOM 664 C CA . GLU A 1 80 ? -14.172 -3.319 20.703 1.00 92.69 80 GLU A CA 1
ATOM 665 C C . GLU A 1 80 ? -13.403 -2.281 19.880 1.00 92.69 80 GLU A C 1
ATOM 667 O O . GLU A 1 80 ? -12.950 -2.582 18.774 1.00 92.69 80 GLU A O 1
ATOM 672 N N . ARG A 1 81 ? -13.119 -1.111 20.469 1.00 92.31 81 ARG A N 1
ATOM 673 C CA . ARG A 1 81 ? -12.187 -0.133 19.891 1.00 92.31 81 ARG A CA 1
ATOM 674 C C . ARG A 1 81 ? -10.815 -0.752 19.614 1.00 92.31 81 ARG A C 1
ATOM 676 O O . ARG A 1 81 ? -10.315 -0.669 18.493 1.00 92.31 81 ARG A O 1
ATOM 683 N N . VAL A 1 82 ? -10.223 -1.414 20.614 1.00 94.25 82 VAL A N 1
ATOM 684 C CA . VAL A 1 82 ? -8.910 -2.068 20.473 1.00 94.25 82 VAL A CA 1
ATOM 685 C C . VAL A 1 82 ? -8.938 -3.130 19.375 1.00 94.25 82 VAL A C 1
ATOM 687 O O . VAL A 1 82 ? -8.050 -3.136 18.531 1.00 94.25 82 VAL A O 1
ATOM 690 N N . ARG A 1 83 ? -9.978 -3.968 19.302 1.00 95.12 83 ARG A N 1
ATOM 691 C CA . ARG A 1 83 ? -10.114 -4.989 18.245 1.00 95.12 83 ARG A CA 1
ATOM 692 C C . ARG A 1 83 ? -10.122 -4.398 16.838 1.00 95.12 83 ARG A C 1
ATOM 694 O O . ARG A 1 83 ? -9.502 -4.954 15.930 1.00 95.12 83 ARG A O 1
ATOM 701 N N . ILE A 1 84 ? -10.831 -3.289 16.635 1.00 94.69 84 ILE A N 1
ATOM 702 C CA . ILE A 1 84 ? -10.882 -2.619 15.331 1.00 94.69 84 ILE A CA 1
ATOM 703 C C . ILE A 1 84 ? -9.520 -2.008 14.997 1.00 94.69 84 ILE A C 1
ATOM 705 O O . ILE A 1 84 ? -9.032 -2.197 13.881 1.00 94.69 84 ILE A O 1
ATOM 709 N N . ASN A 1 85 ? -8.867 -1.365 15.966 1.00 95.19 85 ASN A N 1
ATOM 710 C CA . ASN A 1 85 ? -7.532 -0.797 15.785 1.00 95.19 85 ASN A CA 1
ATOM 711 C C . ASN A 1 85 ? -6.473 -1.872 15.500 1.00 95.19 85 ASN A C 1
ATOM 713 O O . ASN A 1 85 ? -5.679 -1.707 14.576 1.00 95.19 85 ASN A O 1
ATOM 717 N N . GLU A 1 86 ? -6.493 -3.007 16.199 1.00 97.31 86 GLU A N 1
ATOM 718 C CA . GLU A 1 86 ? -5.636 -4.164 15.909 1.00 97.31 86 GLU A CA 1
ATOM 719 C C . GLU A 1 86 ? -5.879 -4.702 14.498 1.00 97.31 86 GLU A C 1
ATOM 721 O O . GLU A 1 86 ? -4.931 -4.982 13.759 1.00 97.31 86 GLU A O 1
ATOM 726 N N . SER A 1 87 ? -7.148 -4.803 14.087 1.00 97.56 87 SER A N 1
ATOM 727 C CA . SER A 1 87 ? -7.501 -5.215 12.731 1.00 97.56 87 SER A CA 1
ATOM 728 C C . SER A 1 87 ? -6.917 -4.249 11.697 1.00 97.56 87 SER A C 1
ATOM 730 O O . SER A 1 87 ? -6.255 -4.705 10.764 1.00 97.56 87 SER A O 1
ATOM 732 N N . LEU A 1 88 ? -7.094 -2.934 11.870 1.00 98.00 88 LEU A N 1
ATOM 733 C CA . LEU A 1 88 ? -6.542 -1.897 10.986 1.00 98.00 88 LEU A CA 1
ATOM 734 C C . LEU A 1 88 ? -5.003 -1.929 10.957 1.00 98.00 88 LEU A C 1
ATOM 736 O O . LEU A 1 88 ? -4.409 -1.923 9.877 1.00 98.00 88 LEU A O 1
ATOM 740 N N . MET A 1 89 ? -4.353 -2.077 12.112 1.00 98.06 89 MET A N 1
ATOM 741 C CA . MET A 1 89 ? -2.899 -2.245 12.214 1.00 98.06 89 MET A CA 1
ATOM 742 C C . MET A 1 89 ? -2.416 -3.502 11.488 1.00 98.06 89 MET A C 1
ATOM 744 O O . MET A 1 89 ? -1.409 -3.460 10.779 1.00 98.06 89 MET A O 1
ATOM 748 N N . SER A 1 90 ? -3.151 -4.613 11.583 1.00 98.12 90 SER A N 1
ATOM 749 C CA . SER A 1 90 ? -2.819 -5.831 10.840 1.00 98.12 90 SER A CA 1
ATOM 750 C C . SER A 1 90 ? -2.835 -5.590 9.324 1.00 98.12 90 SER A C 1
ATOM 752 O O . SER A 1 90 ? -1.966 -6.097 8.611 1.00 98.12 90 SER A O 1
ATOM 754 N N . LEU A 1 91 ? -3.772 -4.774 8.819 1.00 98.00 91 LEU A N 1
ATOM 755 C CA . LEU A 1 91 ? -3.840 -4.407 7.402 1.00 98.00 91 LEU A CA 1
ATOM 756 C C . LEU A 1 91 ? -2.642 -3.551 6.984 1.00 98.00 91 LEU A C 1
ATOM 758 O O . LEU A 1 91 ? -2.107 -3.767 5.894 1.00 98.00 91 LEU A O 1
ATOM 762 N N . LEU A 1 92 ? -2.184 -2.632 7.840 1.00 97.31 92 LEU A N 1
ATOM 763 C CA . LEU A 1 92 ? -0.969 -1.846 7.598 1.00 97.31 92 LEU A CA 1
ATOM 764 C C . LEU A 1 92 ? 0.269 -2.738 7.503 1.00 97.31 92 LEU A C 1
ATOM 766 O O . LEU A 1 92 ? 0.988 -2.678 6.507 1.00 97.31 92 LEU A O 1
ATOM 770 N N . LEU A 1 93 ? 0.459 -3.650 8.458 1.00 96.12 93 LEU A N 1
ATOM 771 C CA . LEU A 1 93 ? 1.578 -4.596 8.434 1.00 96.12 93 LEU A CA 1
ATOM 772 C C . LEU A 1 93 ? 1.540 -5.488 7.183 1.00 96.12 93 LEU A C 1
ATOM 774 O O . LEU A 1 93 ? 2.563 -5.701 6.520 1.00 96.12 93 LEU A O 1
ATOM 778 N N . LYS A 1 94 ? 0.348 -5.970 6.797 1.00 95.62 94 LYS A N 1
ATOM 779 C CA . LYS A 1 94 ? 0.155 -6.704 5.537 1.00 95.62 94 LYS A CA 1
ATOM 780 C C . LYS A 1 94 ? 0.544 -5.841 4.331 1.00 95.62 94 LYS A C 1
ATOM 782 O O . LYS A 1 94 ? 1.199 -6.364 3.428 1.00 95.62 94 LYS A O 1
ATOM 787 N N . LEU A 1 95 ? 0.189 -4.553 4.292 1.00 95.19 95 LEU A N 1
ATOM 788 C CA . LEU A 1 95 ? 0.569 -3.631 3.210 1.00 95.19 95 LEU A CA 1
ATOM 789 C C . LEU A 1 95 ? 2.080 -3.394 3.155 1.00 95.19 95 LEU A C 1
ATOM 791 O O . LEU A 1 95 ? 2.648 -3.411 2.059 1.00 95.19 95 LEU A O 1
ATOM 795 N N . ASP A 1 96 ? 2.734 -3.224 4.300 1.00 91.94 96 ASP A N 1
ATOM 796 C CA . ASP A 1 96 ? 4.176 -2.981 4.387 1.00 91.94 96 ASP A CA 1
ATOM 797 C C . ASP A 1 96 ? 4.994 -4.185 3.926 1.00 91.94 96 ASP A C 1
ATOM 799 O O . ASP A 1 96 ? 6.004 -4.026 3.232 1.00 91.94 96 ASP A O 1
ATOM 803 N N . SER A 1 97 ? 4.487 -5.397 4.175 1.00 92.19 97 SER A N 1
ATOM 804 C CA . SER A 1 97 ? 5.083 -6.634 3.661 1.00 92.19 97 SER A CA 1
ATOM 805 C C . SER A 1 97 ? 5.120 -6.707 2.124 1.00 92.19 97 SER A C 1
ATOM 807 O O . SER A 1 97 ? 5.898 -7.473 1.544 1.00 92.19 97 SER A O 1
ATOM 809 N N . ILE A 1 98 ? 4.299 -5.911 1.424 1.00 90.00 98 ILE A N 1
ATOM 810 C CA . ILE A 1 98 ? 4.279 -5.851 -0.040 1.00 90.00 98 ILE A CA 1
ATOM 811 C C . ILE A 1 98 ? 5.448 -4.984 -0.507 1.00 90.00 98 ILE A C 1
ATOM 813 O O . ILE A 1 98 ? 5.289 -3.808 -0.836 1.00 90.00 98 ILE A O 1
ATOM 817 N N . ALA A 1 99 ? 6.638 -5.575 -0.563 1.00 72.56 99 ALA A N 1
ATOM 818 C CA . ALA A 1 99 ? 7.805 -4.961 -1.179 1.00 72.56 99 ALA A CA 1
ATOM 819 C C . ALA A 1 99 ? 7.629 -4.877 -2.709 1.00 72.56 99 ALA A C 1
ATOM 821 O O . ALA A 1 99 ? 7.341 -5.866 -3.385 1.00 72.56 99 ALA A O 1
ATOM 822 N N . GLY A 1 100 ? 7.807 -3.681 -3.272 1.00 69.50 100 GLY A N 1
ATOM 823 C CA . GLY A 1 100 ? 7.729 -3.453 -4.713 1.00 69.50 100 GLY A CA 1
ATOM 824 C C . GLY A 1 100 ? 8.314 -2.098 -5.095 1.00 69.50 100 GLY A C 1
ATOM 825 O O . GLY A 1 100 ? 7.780 -1.060 -4.719 1.00 69.50 100 GLY A O 1
ATOM 826 N N . SER A 1 101 ? 9.413 -2.119 -5.851 1.00 64.56 101 SER A N 1
ATOM 827 C CA . SER A 1 101 ? 10.113 -0.925 -6.358 1.00 64.56 101 SER A CA 1
ATOM 828 C C . SER A 1 101 ? 9.372 -0.246 -7.527 1.00 64.56 101 SER A C 1
ATOM 830 O O . SER A 1 101 ? 9.689 0.877 -7.908 1.00 64.56 101 SER A O 1
ATOM 832 N N . GLU A 1 102 ? 8.341 -0.894 -8.078 1.00 77.06 102 GLU A N 1
ATOM 833 C CA . GLU A 1 102 ? 7.572 -0.372 -9.209 1.00 77.06 102 GLU A CA 1
ATOM 834 C C . GLU A 1 102 ? 6.657 0.790 -8.775 1.00 77.06 102 GLU A C 1
ATOM 836 O O . GLU A 1 102 ? 5.780 0.641 -7.916 1.00 77.06 102 GLU A O 1
ATOM 841 N N . PHE A 1 103 ? 6.841 1.950 -9.411 1.00 73.00 103 PHE A N 1
ATOM 842 C CA . PHE A 1 103 ? 6.217 3.227 -9.040 1.00 73.00 103 PHE A CA 1
ATOM 843 C C . PHE A 1 103 ? 4.683 3.158 -8.897 1.00 73.00 103 PHE A C 1
ATOM 845 O O . PHE A 1 103 ? 4.126 3.678 -7.929 1.00 73.00 103 PHE A O 1
ATOM 852 N N . GLY A 1 104 ? 3.991 2.451 -9.801 1.00 77.50 104 GLY A N 1
ATOM 853 C CA . GLY A 1 104 ? 2.526 2.335 -9.773 1.00 77.50 104 GLY A CA 1
ATOM 854 C C . GLY A 1 104 ? 1.981 1.534 -8.583 1.00 77.50 104 GLY A C 1
ATOM 855 O O . GLY A 1 104 ? 0.999 1.930 -7.958 1.00 77.50 104 GLY A O 1
ATOM 856 N N . VAL A 1 105 ? 2.648 0.437 -8.209 1.00 90.44 105 VAL A N 1
ATOM 857 C CA . VAL A 1 105 ? 2.264 -0.374 -7.037 1.00 90.44 105 VAL A CA 1
ATOM 858 C C . VAL A 1 105 ? 2.473 0.427 -5.755 1.00 90.44 105 VAL A C 1
ATOM 860 O O . VAL A 1 105 ? 1.632 0.396 -4.857 1.00 90.44 105 VAL A O 1
ATOM 863 N N . ARG A 1 106 ? 3.565 1.199 -5.692 1.00 91.94 106 ARG A N 1
ATOM 864 C CA . ARG A 1 106 ? 3.876 2.065 -4.552 1.00 91.94 106 ARG A CA 1
ATOM 865 C C . ARG A 1 106 ? 2.799 3.127 -4.329 1.00 91.94 106 ARG A C 1
ATOM 867 O O . ARG A 1 106 ? 2.417 3.347 -3.183 1.00 91.94 106 ARG A O 1
ATOM 874 N N . ALA A 1 107 ? 2.303 3.765 -5.390 1.00 90.94 107 ALA A N 1
ATOM 875 C CA . ALA A 1 107 ? 1.239 4.766 -5.289 1.00 90.94 107 ALA A CA 1
ATOM 876 C C . ALA A 1 107 ? -0.080 4.164 -4.772 1.00 90.94 107 ALA A C 1
ATOM 878 O O . ALA A 1 107 ? -0.678 4.711 -3.845 1.00 90.94 107 ALA A O 1
ATOM 879 N N . LEU A 1 108 ? -0.488 3.003 -5.301 1.00 92.56 108 LEU A N 1
ATOM 880 C CA . LEU A 1 108 ? -1.676 2.282 -4.828 1.00 92.56 108 LEU A CA 1
ATOM 881 C C . LEU A 1 108 ? -1.544 1.884 -3.355 1.00 92.56 108 LEU A C 1
ATOM 883 O O . LEU A 1 108 ? -2.440 2.170 -2.566 1.00 92.56 108 LEU A O 1
ATOM 887 N N . ARG A 1 109 ? -0.402 1.300 -2.969 1.00 94.94 109 ARG A N 1
ATOM 888 C CA . ARG A 1 109 ? -0.104 0.939 -1.576 1.00 94.94 109 ARG A CA 1
ATOM 889 C C . ARG A 1 109 ? -0.223 2.154 -0.653 1.00 94.94 109 ARG A C 1
ATOM 891 O O . ARG A 1 109 ? -0.937 2.087 0.338 1.00 94.94 109 ARG A O 1
ATOM 898 N N . LYS A 1 110 ? 0.395 3.285 -1.019 1.00 94.44 110 LYS A N 1
ATOM 899 C CA . LYS A 1 110 ? 0.295 4.545 -0.259 1.00 94.44 110 LYS A CA 1
ATOM 900 C C . LYS A 1 110 ? -1.146 5.034 -0.110 1.00 94.44 110 LYS A C 1
ATOM 902 O O . LYS A 1 110 ? -1.503 5.537 0.946 1.00 94.44 110 LYS A O 1
ATOM 907 N N . SER A 1 111 ? -1.967 4.906 -1.152 1.00 96.19 111 SER A N 1
ATOM 908 C CA . SER A 1 111 ? -3.371 5.315 -1.082 1.00 96.19 111 SER A CA 1
ATOM 909 C C . SER A 1 111 ? -4.170 4.481 -0.084 1.00 96.19 111 SER A C 1
ATOM 911 O O . SER A 1 111 ? -5.008 5.041 0.614 1.00 96.19 111 SER A O 1
ATOM 913 N N . VAL A 1 112 ? -3.931 3.167 -0.021 1.00 97.06 112 VAL A N 1
ATOM 914 C CA . VAL A 1 112 ? -4.617 2.295 0.944 1.00 97.06 112 VAL A CA 1
ATOM 915 C C . VAL A 1 112 ? -4.099 2.551 2.358 1.00 97.06 112 VAL A C 1
ATOM 917 O O . VAL A 1 112 ? -4.914 2.668 3.261 1.00 97.06 112 VAL A O 1
ATOM 920 N N . ILE A 1 113 ? -2.786 2.740 2.541 1.00 96.75 113 ILE A N 1
ATOM 921 C CA . ILE A 1 113 ? -2.200 3.121 3.839 1.00 96.75 113 ILE A CA 1
ATOM 922 C C . ILE A 1 113 ? -2.870 4.388 4.379 1.00 96.75 113 ILE A C 1
ATOM 924 O O . ILE A 1 113 ? -3.385 4.371 5.488 1.00 96.75 113 ILE A O 1
ATOM 928 N N . ARG A 1 114 ? -2.945 5.459 3.576 1.00 97.94 114 ARG A N 1
ATOM 929 C CA . ARG A 1 114 ? -3.614 6.703 3.996 1.00 97.94 114 ARG A CA 1
ATOM 930 C C . ARG A 1 114 ? -5.075 6.490 4.372 1.00 97.94 114 ARG A C 1
ATOM 932 O O . ARG A 1 114 ? -5.541 7.084 5.331 1.00 97.94 114 ARG A O 1
ATOM 939 N N . LYS A 1 115 ? -5.791 5.645 3.627 1.00 97.94 115 LYS A N 1
ATOM 940 C CA . LYS A 1 115 ? -7.180 5.312 3.949 1.00 97.94 115 LYS A CA 1
ATOM 941 C C . LYS A 1 115 ? -7.291 4.594 5.295 1.00 97.94 115 LYS A C 1
ATOM 943 O O . LYS A 1 115 ? -8.160 4.936 6.081 1.00 97.94 115 LYS A O 1
ATOM 948 N N . VAL A 1 116 ? -6.433 3.608 5.549 1.00 98.19 116 VAL A N 1
ATOM 949 C CA . VAL A 1 116 ? -6.431 2.864 6.816 1.00 98.19 116 VAL A CA 1
ATOM 950 C C . VAL A 1 116 ? -6.082 3.787 7.985 1.00 98.19 116 VAL A C 1
ATOM 952 O O . VAL A 1 116 ? -6.771 3.730 8.993 1.00 98.19 116 VAL A O 1
ATOM 955 N N . ILE A 1 117 ? -5.106 4.686 7.821 1.00 97.62 117 ILE A N 1
ATOM 956 C CA . ILE A 1 117 ? -4.761 5.701 8.831 1.00 97.62 117 ILE A CA 1
ATOM 957 C C . ILE A 1 117 ? -5.953 6.619 9.118 1.00 97.62 117 ILE A C 1
ATOM 959 O O . ILE A 1 117 ? -6.311 6.795 10.273 1.00 97.62 117 ILE A O 1
ATOM 963 N N . ALA A 1 118 ? -6.639 7.117 8.085 1.00 97.38 118 ALA A N 1
ATOM 964 C CA . ALA A 1 118 ? -7.840 7.927 8.283 1.00 97.38 118 ALA A CA 1
ATOM 965 C C . ALA A 1 118 ? -8.933 7.164 9.055 1.00 97.38 118 ALA A C 1
ATOM 967 O O . ALA A 1 118 ? -9.616 7.742 9.891 1.00 97.38 118 ALA A O 1
ATOM 968 N N . LEU A 1 119 ? -9.088 5.852 8.824 1.00 96.75 119 LEU A N 1
ATOM 969 C CA . LEU A 1 119 ? -10.008 5.035 9.623 1.00 96.75 119 LEU A CA 1
ATOM 970 C C . LEU A 1 119 ? -9.560 4.924 11.087 1.00 96.75 119 LEU A C 1
ATOM 972 O O . LEU A 1 119 ? -10.408 4.988 11.971 1.00 96.75 119 LEU A O 1
ATOM 976 N N . GLN A 1 120 ? -8.259 4.796 11.357 1.00 96.44 120 GLN A N 1
ATOM 977 C CA . GLN A 1 120 ? -7.739 4.800 12.730 1.00 96.44 120 GLN A CA 1
ATOM 978 C C . GLN A 1 120 ? -8.047 6.127 13.424 1.00 96.44 120 GLN A C 1
ATOM 980 O O . GLN A 1 120 ? -8.636 6.119 14.497 1.00 96.44 120 GLN A O 1
ATOM 985 N N . GLU A 1 121 ? -7.787 7.254 12.760 1.00 95.62 121 GLU A N 1
ATOM 986 C CA . GLU A 1 121 ? -8.117 8.589 13.274 1.00 95.62 121 GLU A CA 1
ATOM 987 C C . GLU A 1 121 ? -9.615 8.728 13.579 1.00 95.62 121 GLU A C 1
ATOM 989 O O . GLU A 1 121 ? -9.986 9.275 14.619 1.00 95.62 121 GLU A O 1
ATOM 994 N N . THR A 1 122 ? -10.496 8.191 12.722 1.00 93.31 122 THR A N 1
ATOM 995 C CA . THR A 1 122 ? -11.941 8.203 13.002 1.00 93.31 122 THR A CA 1
ATOM 996 C C . THR A 1 122 ? -12.309 7.361 14.219 1.00 93.31 122 THR A C 1
ATOM 998 O O . THR A 1 122 ? -13.150 7.789 14.998 1.00 93.31 122 THR A O 1
ATOM 1001 N N . VAL A 1 123 ? -11.685 6.195 14.413 1.00 93.06 123 VAL A N 1
ATOM 1002 C CA . VAL A 1 123 ? -11.949 5.317 15.565 1.00 93.06 123 VAL A CA 1
ATOM 1003 C C . VAL A 1 123 ? -11.408 5.927 16.858 1.00 93.06 123 VAL A C 1
ATOM 1005 O O . VAL A 1 123 ? -12.080 5.872 17.886 1.00 93.06 123 VAL A O 1
ATOM 1008 N N . ASP A 1 124 ? -10.237 6.555 16.806 1.00 90.69 124 ASP A N 1
ATOM 1009 C CA . ASP A 1 124 ? -9.618 7.221 17.952 1.00 90.69 124 ASP A CA 1
ATOM 1010 C C . ASP A 1 124 ? -10.359 8.516 18.326 1.00 90.69 124 ASP A C 1
ATOM 1012 O O . ASP A 1 124 ? -10.462 8.858 19.500 1.00 90.69 124 ASP A O 1
ATOM 1016 N N . SER A 1 125 ? -10.982 9.201 17.364 1.00 90.62 125 SER A N 1
ATOM 1017 C CA . SER A 1 125 ? -11.835 10.370 17.642 1.00 90.62 125 SER A CA 1
ATOM 1018 C C . SER A 1 125 ? -13.144 10.009 18.353 1.00 90.62 125 SER A C 1
ATOM 1020 O O . SER A 1 125 ? -13.781 10.875 18.946 1.00 90.62 125 SER A O 1
ATOM 1022 N N . LEU A 1 126 ? -13.564 8.739 18.311 1.00 82.44 126 LEU A N 1
ATOM 1023 C CA . LEU A 1 126 ? -14.736 8.246 19.043 1.00 82.44 126 LEU A CA 1
ATOM 1024 C C . LEU A 1 126 ? -14.435 7.981 20.525 1.00 82.44 126 LEU A C 1
ATOM 1026 O O . LEU A 1 126 ? -15.286 7.434 21.223 1.00 82.44 126 LEU A O 1
ATOM 1030 N N . LEU A 1 127 ? -13.245 8.334 21.020 1.00 70.38 127 LEU A N 1
ATOM 1031 C CA . LEU A 1 127 ? -12.957 8.303 22.447 1.00 70.38 127 LEU A CA 1
ATOM 1032 C C . LEU A 1 127 ? -13.959 9.197 23.195 1.00 70.38 127 LEU A C 1
ATOM 1034 O O . LEU A 1 127 ? -14.026 10.399 22.931 1.00 70.38 127 LEU A O 1
ATOM 1038 N N . PRO A 1 128 ? -14.721 8.648 24.155 1.00 59.97 128 PRO A N 1
ATOM 1039 C CA . PRO A 1 128 ? -15.386 9.486 25.129 1.00 59.97 128 PRO A CA 1
ATOM 1040 C C . PRO A 1 128 ? -14.282 10.216 25.889 1.00 59.97 128 PRO A C 1
ATOM 1042 O O . PRO A 1 128 ? -13.386 9.573 26.438 1.00 59.97 128 PRO A O 1
ATOM 1045 N N . VAL A 1 129 ? -14.338 11.548 25.915 1.00 56.16 129 VAL A N 1
ATOM 1046 C CA . VAL A 1 129 ? -13.683 12.311 26.977 1.00 56.16 129 VAL A CA 1
ATOM 1047 C C . VAL A 1 129 ? -14.251 11.728 28.262 1.00 56.16 129 VAL A C 1
ATOM 1049 O O . VAL A 1 129 ? -15.437 11.896 28.550 1.00 56.16 129 VAL A O 1
ATOM 1052 N N . GLU A 1 130 ? -13.463 10.922 28.970 1.00 47.06 130 GLU A N 1
ATOM 1053 C CA . GLU A 1 130 ? -13.852 10.509 30.304 1.00 47.06 130 GLU A CA 1
ATOM 1054 C C . GLU A 1 130 ? -14.060 11.800 31.089 1.00 47.06 130 GLU A C 1
ATOM 1056 O O . GLU A 1 130 ? -13.162 12.638 31.167 1.00 47.06 130 GLU A O 1
ATOM 1061 N N . ASN A 1 131 ? -15.278 11.984 31.599 1.00 43.59 131 ASN A N 1
ATOM 1062 C CA . ASN A 1 131 ? -15.591 12.993 32.591 1.00 43.59 131 ASN A CA 1
ATOM 1063 C C . ASN A 1 131 ? -14.664 12.764 33.795 1.00 43.59 131 ASN A C 1
ATOM 1065 O O . ASN A 1 131 ? -15.022 12.060 34.740 1.00 43.59 131 ASN A O 1
ATOM 1069 N N . SER A 1 132 ? -13.480 13.372 33.775 1.00 42.97 132 SER A N 1
ATOM 1070 C CA . SER A 1 132 ? -12.818 13.821 34.985 1.00 42.97 132 SER A CA 1
ATOM 1071 C C . SER A 1 132 ? -13.753 14.856 35.590 1.00 42.97 132 SER A C 1
ATOM 1073 O O . SER A 1 132 ? -13.891 15.965 35.073 1.00 42.97 132 SER A O 1
ATOM 1075 N N . GLY A 1 133 ? -14.492 14.440 36.615 1.00 47.03 133 GLY A N 1
ATOM 1076 C CA . GLY A 1 133 ? -15.311 15.345 37.395 1.00 47.03 133 GLY A CA 1
ATOM 1077 C C . GLY A 1 133 ? -14.432 16.436 37.984 1.00 47.03 133 GLY A C 1
ATOM 1078 O O . GLY A 1 133 ? -13.723 16.184 38.946 1.00 47.03 133 GLY A O 1
ATOM 1079 N N . GLU A 1 134 ? -14.516 17.622 37.403 1.00 39.09 134 GLU A N 1
ATOM 1080 C CA . GLU A 1 134 ? -14.259 18.898 38.052 1.00 39.09 134 GLU A CA 1
ATOM 1081 C C . GLU A 1 134 ? -15.166 19.921 37.365 1.00 39.09 134 GLU A C 1
ATOM 1083 O O . GLU A 1 134 ? -14.896 20.461 36.295 1.00 39.09 134 GLU A O 1
ATOM 1088 N N . ASP A 1 135 ? -16.332 20.083 37.983 1.00 42.44 135 ASP A N 1
ATOM 1089 C CA . ASP A 1 135 ? -17.182 21.251 37.844 1.00 42.44 135 ASP A CA 1
ATOM 1090 C C . ASP A 1 135 ? -16.403 22.467 38.349 1.00 42.44 135 ASP A C 1
ATOM 1092 O O . ASP A 1 135 ? -16.241 22.618 39.556 1.00 42.44 135 ASP A O 1
ATOM 1096 N N . VAL A 1 136 ? -15.925 23.316 37.438 1.00 41.84 136 VAL A N 1
ATOM 1097 C CA . VAL A 1 136 ? -15.967 24.768 37.637 1.00 41.84 136 VAL A CA 1
ATOM 1098 C C . VAL A 1 136 ? -16.283 25.423 36.298 1.00 41.84 136 VAL A C 1
ATOM 1100 O O . VAL A 1 136 ? -15.433 25.626 35.433 1.00 41.84 136 VAL A O 1
ATOM 1103 N N . SER A 1 137 ? -17.556 25.771 36.158 1.00 45.47 137 SER A N 1
ATOM 1104 C CA . SER A 1 137 ? -18.006 26.896 35.351 1.00 45.47 137 SER A CA 1
ATOM 1105 C C . SER A 1 137 ? -17.230 28.166 35.716 1.00 45.47 137 SER A C 1
ATOM 1107 O O . SER A 1 137 ? -17.418 28.689 36.811 1.00 45.47 137 SER A O 1
ATOM 1109 N N . GLU A 1 138 ? -16.506 28.754 34.766 1.00 37.62 138 GLU A N 1
ATOM 1110 C CA . GLU A 1 138 ? -16.475 30.213 34.661 1.00 37.62 138 GLU A CA 1
ATOM 1111 C C . GLU A 1 138 ? -16.280 30.660 33.208 1.00 37.62 138 GLU A C 1
ATOM 1113 O O . GLU A 1 138 ? -15.273 30.386 32.557 1.00 37.62 138 GLU A O 1
ATOM 1118 N N . ASN A 1 139 ? -17.303 31.351 32.705 1.00 39.47 139 ASN A N 1
ATOM 1119 C CA . ASN A 1 139 ? -17.246 32.165 31.503 1.00 39.47 139 ASN A CA 1
ATOM 1120 C C . ASN A 1 139 ? -16.077 33.151 31.599 1.00 39.47 139 ASN A C 1
ATOM 1122 O O . ASN A 1 139 ? -16.027 33.924 32.549 1.00 39.47 139 ASN A O 1
ATOM 1126 N N . THR A 1 140 ? -15.265 33.265 30.550 1.00 36.75 140 THR A N 1
ATOM 1127 C CA . THR A 1 140 ? -14.896 34.594 30.048 1.00 36.75 140 THR A CA 1
ATOM 1128 C C . THR A 1 140 ? -14.787 34.580 28.531 1.00 36.75 140 THR A C 1
ATOM 1130 O O . THR A 1 140 ? -14.063 33.818 27.900 1.00 36.75 140 THR A O 1
ATOM 1133 N N . GLU A 1 141 ? -15.605 35.448 27.974 1.00 41.12 141 GLU A N 1
ATOM 1134 C CA . GLU A 1 141 ? -15.674 35.908 26.606 1.00 41.12 141 GLU A CA 1
ATOM 1135 C C . GLU A 1 141 ? -14.460 36.827 26.384 1.00 41.12 141 GLU A C 1
ATOM 1137 O O . GLU A 1 141 ? -14.189 37.669 27.243 1.00 41.12 141 GLU A O 1
ATOM 1142 N N . ASN A 1 142 ? -13.711 36.661 25.287 1.00 36.84 142 ASN A N 1
ATOM 1143 C CA . ASN A 1 142 ? -13.408 37.738 24.329 1.00 36.84 142 ASN A CA 1
ATOM 1144 C C . ASN A 1 142 ? -12.335 37.354 23.291 1.00 36.84 142 ASN A C 1
ATOM 1146 O O . ASN A 1 142 ? -11.234 36.928 23.619 1.00 36.84 142 ASN A O 1
ATOM 1150 N N . ASP A 1 143 ? -12.735 37.610 22.045 1.00 35.09 143 ASP A N 1
ATOM 1151 C CA . ASP A 1 143 ? -12.014 38.185 20.905 1.00 35.09 143 ASP A CA 1
ATOM 1152 C C . ASP A 1 143 ? -10.762 37.543 20.272 1.00 35.09 143 ASP A C 1
ATOM 1154 O O . ASP A 1 143 ? -9.678 37.475 20.835 1.00 35.09 143 ASP A O 1
ATOM 1158 N N . MET A 1 144 ? -10.974 37.223 18.985 1.00 43.03 144 MET A N 1
ATOM 1159 C CA . MET A 1 144 ? -10.179 37.562 17.790 1.00 43.03 144 MET A CA 1
ATOM 1160 C C . MET A 1 144 ? -8.658 37.349 17.812 1.00 43.03 144 MET A C 1
ATOM 1162 O O . MET A 1 144 ? -7.936 38.076 18.476 1.00 43.03 144 MET A O 1
ATOM 1166 N N . ASP A 1 145 ? -8.156 36.507 16.902 1.00 31.50 145 ASP A N 1
ATOM 1167 C CA . ASP A 1 145 ? -7.532 37.005 15.663 1.00 31.50 145 ASP A CA 1
ATOM 1168 C C . ASP A 1 145 ? -7.280 35.859 14.666 1.00 31.50 145 ASP A C 1
ATOM 1170 O O . ASP A 1 145 ? -7.032 34.710 15.036 1.00 31.50 145 ASP A O 1
ATOM 1174 N N . ALA A 1 146 ? -7.375 36.181 13.381 1.00 42.34 146 ALA A N 1
ATOM 1175 C CA . ALA A 1 146 ? -7.138 35.288 12.264 1.00 42.34 146 ALA A CA 1
ATOM 1176 C C . ALA A 1 146 ? -5.758 35.564 11.668 1.00 42.34 146 ALA A C 1
ATOM 1178 O O . ALA A 1 146 ? -5.584 36.609 11.054 1.00 42.34 146 ALA A O 1
ATOM 1179 N N . VAL A 1 147 ? -4.820 34.613 11.720 1.00 38.94 147 VAL A N 1
ATOM 1180 C CA . VAL A 1 147 ? -3.649 34.617 10.827 1.00 38.94 147 VAL A CA 1
ATOM 1181 C C . VAL A 1 147 ? -3.265 33.180 10.462 1.00 38.94 147 VAL A C 1
ATOM 1183 O O . VAL A 1 147 ? -3.044 32.329 11.319 1.00 38.94 147 VAL A O 1
ATOM 1186 N N . ALA A 1 148 ? -3.241 32.930 9.154 1.00 46.53 148 ALA A N 1
ATOM 1187 C CA . ALA A 1 148 ? -2.686 31.752 8.503 1.00 46.53 148 ALA A CA 1
ATOM 1188 C C . ALA A 1 148 ? -1.173 31.640 8.737 1.00 46.53 148 ALA A C 1
ATOM 1190 O O . ALA A 1 148 ? -0.525 32.669 8.818 1.00 46.53 148 ALA A O 1
ATOM 1191 N N . GLU A 1 149 ? -0.614 30.430 8.750 1.00 41.06 149 GLU A N 1
ATOM 1192 C CA . GLU A 1 149 ? 0.669 30.095 8.103 1.00 41.06 149 GLU A CA 1
ATOM 1193 C C . GLU A 1 149 ? 0.954 28.586 8.258 1.00 41.06 149 GLU A C 1
ATOM 1195 O O . GLU A 1 149 ? 0.531 27.938 9.217 1.00 41.06 149 GLU A O 1
ATOM 1200 N N . GLU A 1 150 ? 1.616 28.024 7.250 1.00 52.12 150 GLU A N 1
ATOM 1201 C CA . GLU A 1 150 ? 1.936 26.601 7.078 1.00 52.12 150 GLU A CA 1
ATOM 1202 C C . GLU A 1 150 ? 2.936 26.064 8.129 1.00 52.12 150 GLU A C 1
ATOM 1204 O O . GLU A 1 150 ? 3.736 26.830 8.670 1.00 52.12 150 GLU A O 1
ATOM 1209 N N . PRO A 1 151 ? 3.001 24.741 8.398 1.00 51.53 151 PRO A N 1
ATOM 1210 C CA . PRO A 1 151 ? 4.093 24.189 9.194 1.00 51.53 151 PRO A CA 1
ATOM 1211 C C . PRO A 1 151 ? 5.376 24.038 8.349 1.00 51.53 151 PRO A C 1
ATOM 1213 O O . PRO A 1 151 ? 5.344 23.392 7.294 1.00 51.53 151 PRO A O 1
ATOM 1216 N N . PRO A 1 152 ? 6.528 24.566 8.810 1.00 47.47 152 PRO A N 1
ATOM 1217 C CA . PRO A 1 152 ? 7.783 24.449 8.095 1.00 47.47 152 PRO A CA 1
ATOM 1218 C C . PRO A 1 152 ? 8.467 23.102 8.342 1.00 47.47 152 PRO A C 1
ATOM 1220 O O . PRO A 1 152 ? 8.362 22.459 9.386 1.00 47.47 152 PRO A O 1
ATOM 1223 N N . ILE A 1 153 ? 9.222 22.728 7.319 1.00 44.59 153 ILE A N 1
ATOM 1224 C CA . ILE A 1 153 ? 10.216 21.664 7.252 1.00 44.59 153 ILE A CA 1
ATOM 1225 C C . ILE A 1 153 ? 11.315 21.934 8.293 1.00 44.59 153 ILE A C 1
ATOM 1227 O O . ILE A 1 153 ? 11.897 23.017 8.285 1.00 44.59 153 ILE A O 1
ATOM 1231 N N . CYS A 1 154 ? 11.653 20.950 9.133 1.00 32.50 154 CYS A N 1
ATOM 1232 C CA . CYS A 1 154 ? 12.895 20.965 9.905 1.00 32.50 154 CYS A CA 1
ATOM 1233 C C . CYS A 1 154 ? 13.923 20.013 9.276 1.00 32.50 154 CYS A C 1
ATOM 1235 O O . CYS A 1 154 ? 13.810 18.788 9.318 1.00 32.50 154 CYS A O 1
ATOM 1237 N N . ASP A 1 155 ? 14.906 20.643 8.641 1.00 30.39 155 ASP A N 1
ATOM 1238 C CA . ASP A 1 155 ? 16.182 20.098 8.196 1.00 30.39 155 ASP A CA 1
ATOM 1239 C C . ASP A 1 155 ? 17.289 20.602 9.141 1.00 30.39 155 ASP A C 1
ATOM 1241 O O . ASP A 1 155 ? 17.163 21.679 9.724 1.00 30.39 155 ASP A O 1
ATOM 1245 N N . SER A 1 156 ? 18.385 19.839 9.188 1.00 38.78 156 SER A N 1
ATOM 1246 C CA . SER A 1 156 ? 19.669 20.072 9.869 1.00 38.78 156 SER A CA 1
ATOM 1247 C C . SER A 1 156 ? 19.678 19.843 11.394 1.00 38.78 156 SER A C 1
ATOM 1249 O O . SER A 1 156 ? 18.818 20.317 12.118 1.00 38.78 156 SER A O 1
ATOM 1251 N N . GLY A 1 157 ? 20.608 19.094 11.996 1.00 31.66 157 GLY A N 1
ATOM 1252 C CA . GLY A 1 157 ? 21.944 18.689 11.553 1.00 31.66 157 GLY A CA 1
ATOM 1253 C C . GLY A 1 157 ? 23.014 19.604 12.155 1.00 31.66 157 GLY A C 1
ATOM 1254 O O . GLY A 1 157 ? 23.251 20.670 11.604 1.00 31.66 157 GLY A O 1
ATOM 1255 N N . ALA A 1 158 ? 23.619 19.167 13.267 1.00 33.62 158 ALA A N 1
ATOM 1256 C CA . ALA A 1 158 ? 24.916 19.533 13.881 1.00 33.62 158 ALA A CA 1
ATOM 1257 C C . ALA A 1 158 ? 24.796 19.168 15.379 1.00 33.62 158 ALA A C 1
ATOM 1259 O O . ALA A 1 158 ? 23.784 19.490 15.986 1.00 33.62 158 ALA A O 1
ATOM 1260 N N . GLY A 1 159 ? 25.679 18.421 16.036 1.00 31.17 159 GLY A N 1
ATOM 1261 C CA . GLY A 1 159 ? 27.132 18.346 15.910 1.00 31.17 159 GLY A CA 1
ATOM 1262 C C . GLY A 1 159 ? 27.730 18.793 17.253 1.00 31.17 159 GLY A C 1
ATOM 1263 O O . GLY A 1 159 ? 27.239 19.772 17.798 1.00 31.17 159 GLY A O 1
ATOM 1264 N N . GLU A 1 160 ? 28.771 18.086 17.718 1.00 37.22 160 GLU A N 1
ATOM 1265 C CA . GLU A 1 160 ? 29.600 18.299 18.935 1.00 37.22 160 GLU A CA 1
ATOM 1266 C C . GLU A 1 160 ? 29.127 17.485 20.166 1.00 37.22 160 GLU A C 1
ATOM 1268 O O . GLU A 1 160 ? 28.103 17.777 20.770 1.00 37.22 160 GLU A O 1
ATOM 1273 N N . GLU A 1 161 ? 29.664 16.289 20.467 1.00 33.28 161 GLU A N 1
ATOM 1274 C CA . GLU A 1 161 ? 31.035 15.903 20.895 1.00 33.28 161 GLU A CA 1
ATOM 1275 C C . GLU A 1 161 ? 31.505 16.647 22.159 1.00 33.28 161 GLU A C 1
ATOM 1277 O O . GLU A 1 161 ? 31.888 17.808 22.071 1.00 33.28 161 GLU A O 1
ATOM 1282 N N . ALA A 1 162 ? 31.536 15.962 23.316 1.00 33.25 162 ALA A N 1
ATOM 1283 C CA . ALA A 1 162 ? 32.774 15.659 24.060 1.00 33.25 162 ALA A CA 1
ATOM 1284 C C . ALA A 1 162 ? 32.557 15.351 25.566 1.00 33.25 162 ALA A C 1
ATOM 1286 O O . ALA A 1 162 ? 32.032 16.157 26.324 1.00 33.25 162 ALA A O 1
ATOM 1287 N N . MET A 1 163 ? 33.134 14.208 25.962 1.00 38.88 163 MET A N 1
ATOM 1288 C CA . MET A 1 163 ? 33.995 13.993 27.141 1.00 38.88 163 MET A CA 1
ATOM 1289 C C . MET A 1 163 ? 33.388 13.712 28.533 1.00 38.88 163 MET A C 1
ATOM 1291 O O . MET A 1 163 ? 32.757 14.541 29.178 1.00 38.88 163 MET A O 1
ATOM 1295 N N . MET A 1 164 ? 33.704 12.496 28.995 1.00 38.66 164 MET A N 1
ATOM 1296 C CA . MET A 1 164 ? 33.729 12.032 30.385 1.00 38.66 164 MET A CA 1
ATOM 1297 C C . MET A 1 164 ? 34.803 12.773 31.197 1.00 38.66 164 MET A C 1
ATOM 1299 O O . MET A 1 164 ? 35.884 12.988 30.656 1.00 38.66 164 MET A O 1
ATOM 1303 N N . ASP A 1 165 ? 34.577 13.004 32.493 1.00 28.42 165 ASP A N 1
ATOM 1304 C CA . ASP A 1 165 ? 35.527 12.582 33.536 1.00 28.42 165 ASP A CA 1
ATOM 1305 C C . ASP A 1 165 ? 34.870 12.551 34.930 1.00 28.42 165 ASP A C 1
ATOM 1307 O O . ASP A 1 165 ? 33.854 13.192 35.194 1.00 28.42 165 ASP A O 1
ATOM 1311 N N . SER A 1 166 ? 35.469 11.726 35.775 1.00 36.97 166 SER A N 1
ATOM 1312 C CA . SER A 1 166 ? 35.109 11.259 37.109 1.00 36.97 166 SER A CA 1
ATOM 1313 C C . SER A 1 166 ? 35.409 12.298 38.203 1.00 36.97 166 SER A C 1
ATOM 1315 O O . SER A 1 166 ? 36.156 13.236 37.960 1.00 36.97 166 SER A O 1
ATOM 1317 N N . VAL A 1 167 ? 34.872 12.106 39.418 1.00 33.28 167 VAL A N 1
ATOM 1318 C CA . VAL A 1 167 ? 35.605 11.918 40.701 1.00 33.28 167 VAL A CA 1
ATOM 1319 C C . VAL A 1 167 ? 34.622 12.006 41.893 1.00 33.28 167 VAL A C 1
ATOM 1321 O O . VAL A 1 167 ? 33.858 12.955 42.026 1.00 33.28 167 VAL A O 1
ATOM 1324 N N . GLU A 1 168 ? 34.669 10.938 42.695 1.00 36.84 168 GLU A N 1
ATOM 1325 C CA . GLU A 1 168 ? 34.424 10.715 44.137 1.00 36.84 168 GLU A CA 1
ATOM 1326 C C . GLU A 1 168 ? 33.796 11.804 45.034 1.00 36.84 168 GLU A C 1
ATOM 1328 O O . GLU A 1 168 ? 34.223 12.951 45.006 1.00 36.84 168 GLU A O 1
ATOM 1333 N N . MET A 1 169 ? 32.919 11.388 45.969 1.00 36.19 169 MET A N 1
ATOM 1334 C CA . MET A 1 169 ? 33.220 11.428 47.417 1.00 36.19 169 MET A CA 1
ATOM 1335 C C . MET A 1 169 ? 32.143 10.727 48.273 1.00 36.19 169 MET A C 1
ATOM 1337 O O . MET A 1 169 ? 30.954 11.013 48.170 1.00 36.19 169 MET A O 1
ATOM 1341 N N . ASP A 1 170 ? 32.625 9.855 49.157 1.00 30.34 170 ASP A N 1
ATOM 1342 C CA . ASP A 1 170 ? 32.501 9.945 50.621 1.00 30.34 170 ASP A CA 1
ATOM 1343 C C . ASP A 1 170 ? 31.845 8.772 51.364 1.00 30.34 170 ASP A C 1
ATOM 1345 O O . ASP A 1 170 ? 30.690 8.395 51.162 1.00 30.34 170 ASP A O 1
ATOM 1349 N N . ALA A 1 171 ? 32.648 8.235 52.279 1.00 34.34 171 ALA A N 1
ATOM 1350 C CA . ALA A 1 171 ? 32.306 7.275 53.306 1.00 34.34 171 ALA A CA 1
ATOM 1351 C C . ALA A 1 171 ? 32.246 8.029 54.638 1.00 34.34 171 ALA A C 1
ATOM 1353 O O . ALA A 1 171 ? 33.136 8.822 54.932 1.00 34.34 171 ALA A O 1
ATOM 1354 N N . VAL A 1 172 ? 31.246 7.745 55.473 1.00 35.69 172 VAL A N 1
ATOM 1355 C CA . VAL A 1 172 ? 31.277 8.137 56.887 1.00 35.69 172 VAL A CA 1
ATOM 1356 C C . VAL A 1 172 ? 30.898 6.936 57.739 1.00 35.69 172 VAL A C 1
ATOM 1358 O O . VAL A 1 172 ? 29.903 6.254 57.494 1.00 35.69 172 VAL A O 1
ATOM 1361 N N . GLU A 1 173 ? 31.774 6.685 58.703 1.00 35.00 173 GLU A N 1
ATOM 1362 C CA . GLU A 1 173 ? 31.772 5.603 59.675 1.00 35.00 173 GLU A CA 1
ATOM 1363 C C . GLU A 1 173 ? 30.690 5.747 60.752 1.00 35.00 173 GLU A C 1
ATOM 1365 O O . GLU A 1 173 ? 30.202 6.846 61.011 1.00 35.00 173 GLU A O 1
ATOM 1370 N N . MET A 1 174 ? 30.413 4.651 61.466 1.00 40.28 174 MET A N 1
ATOM 1371 C CA . MET A 1 174 ? 30.104 4.717 62.897 1.00 40.28 174 MET A CA 1
ATOM 1372 C C . MET A 1 174 ? 30.368 3.367 63.588 1.00 40.28 174 MET A C 1
ATOM 1374 O O . MET A 1 174 ? 29.625 2.404 63.424 1.00 40.28 174 MET A O 1
ATOM 1378 N N . ASP A 1 175 ? 31.468 3.353 64.341 1.00 32.44 175 ASP A N 1
ATOM 1379 C CA . ASP A 1 175 ? 31.555 3.033 65.770 1.00 32.44 175 ASP A CA 1
ATOM 1380 C C . ASP A 1 175 ? 31.120 1.658 66.330 1.00 32.44 175 ASP A C 1
ATOM 1382 O O . ASP A 1 175 ? 29.945 1.346 66.502 1.00 32.44 175 ASP A O 1
ATOM 1386 N N . ALA A 1 176 ? 32.151 0.948 66.812 1.00 38.66 176 ALA A N 1
ATOM 1387 C CA . ALA A 1 176 ? 32.490 0.840 68.243 1.00 38.66 176 ALA A CA 1
ATOM 1388 C C . ALA A 1 176 ? 32.272 -0.497 68.992 1.00 38.66 176 ALA A C 1
ATOM 1390 O O . ALA A 1 176 ? 31.185 -1.060 69.061 1.00 38.66 176 ALA A O 1
ATOM 1391 N N . GLU A 1 177 ? 33.364 -0.833 69.699 1.00 34.22 177 GLU A N 1
ATOM 1392 C CA . GLU A 1 177 ? 33.481 -1.489 71.015 1.00 34.22 177 GLU A CA 1
ATOM 1393 C C . GLU A 1 177 ? 33.450 -3.025 71.120 1.00 34.22 177 GLU A C 1
ATOM 1395 O O . GLU A 1 177 ? 32.507 -3.694 70.712 1.00 34.22 177 GLU A O 1
ATOM 1400 N N . GLY A 1 178 ? 34.462 -3.571 71.823 1.00 30.94 178 GLY A N 1
ATOM 1401 C CA . GLY A 1 178 ? 34.264 -4.813 72.584 1.00 30.94 178 GLY A CA 1
ATOM 1402 C C . GLY A 1 178 ? 35.420 -5.809 72.738 1.00 30.94 178 GLY A C 1
ATOM 1403 O O . GLY A 1 178 ? 35.229 -6.981 72.460 1.00 30.94 178 GLY A O 1
ATOM 1404 N N . GLY A 1 179 ? 36.588 -5.374 73.221 1.00 30.52 179 GLY A N 1
ATOM 1405 C CA . GLY A 1 179 ? 37.395 -6.071 74.246 1.00 30.52 179 GLY A CA 1
ATOM 1406 C C . GLY A 1 179 ? 37.734 -7.583 74.181 1.00 30.52 179 GLY A C 1
ATOM 1407 O O . GLY A 1 179 ? 36.916 -8.439 74.487 1.00 30.52 179 GLY A O 1
ATOM 1408 N N . ALA A 1 180 ? 39.051 -7.831 74.111 1.00 34.84 180 ALA A N 1
ATOM 1409 C CA . ALA A 1 180 ? 39.834 -8.691 75.021 1.00 34.84 180 ALA A CA 1
ATOM 1410 C C . ALA A 1 180 ? 39.994 -10.219 74.772 1.00 34.84 180 ALA A C 1
ATOM 1412 O O . ALA A 1 180 ? 39.279 -11.050 75.317 1.00 34.84 180 ALA A O 1
ATOM 1413 N N . ASN A 1 181 ? 41.179 -10.526 74.224 1.00 29.97 181 ASN A N 1
ATOM 1414 C CA . ASN A 1 181 ? 42.240 -11.359 74.821 1.00 29.97 181 ASN A CA 1
ATOM 1415 C C . ASN A 1 181 ? 42.430 -12.822 74.355 1.00 29.97 181 ASN A C 1
ATOM 1417 O O . ASN A 1 181 ? 41.536 -13.655 74.416 1.00 29.97 181 ASN A O 1
ATOM 1421 N N . ARG A 1 182 ? 43.728 -13.096 74.150 1.00 33.44 182 ARG A N 1
ATOM 1422 C CA . ARG A 1 182 ? 44.499 -14.339 74.317 1.00 33.44 182 ARG A CA 1
ATOM 1423 C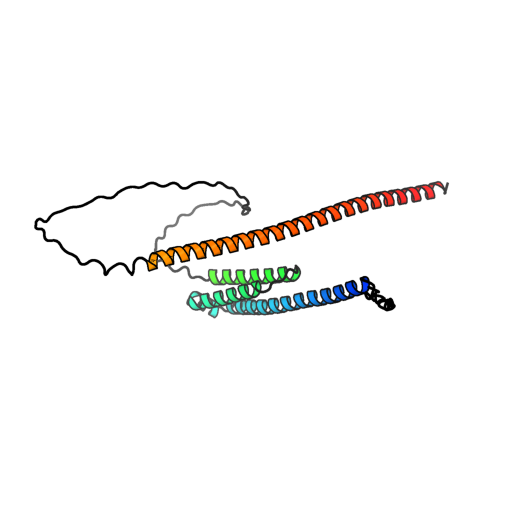 C . ARG A 1 182 ? 44.738 -15.247 73.103 1.00 33.44 182 ARG A C 1
ATOM 1425 O O . ARG A 1 182 ? 43.831 -15.774 72.479 1.00 33.44 182 ARG A O 1
ATOM 1432 N N . GLN A 1 183 ? 46.040 -15.400 72.856 1.00 33.06 183 GLN A N 1
ATOM 1433 C CA . GLN A 1 183 ? 46.732 -16.331 71.970 1.00 33.06 183 GLN A CA 1
ATOM 1434 C C . GLN A 1 183 ? 46.255 -17.775 72.147 1.00 33.06 183 GLN A C 1
ATOM 1436 O O . GLN A 1 183 ? 46.089 -18.206 73.284 1.00 33.06 183 GLN A O 1
ATOM 1441 N N . GLU A 1 184 ? 46.174 -18.515 71.043 1.00 36.12 184 GLU A N 1
ATOM 1442 C CA . GLU A 1 184 ? 46.930 -19.754 70.817 1.00 36.12 184 GLU A CA 1
ATOM 1443 C C . GLU A 1 184 ? 46.903 -20.083 69.314 1.00 36.12 184 GLU A C 1
ATOM 1445 O O . GLU A 1 184 ? 45.930 -19.802 68.614 1.00 36.12 184 GLU A O 1
ATOM 1450 N N . GLU A 1 185 ? 48.045 -20.549 68.817 1.00 38.88 185 GLU A N 1
ATOM 1451 C CA . GLU A 1 185 ? 48.290 -20.921 67.427 1.00 38.88 185 GLU A CA 1
ATOM 1452 C C . GLU A 1 185 ? 47.614 -22.252 67.063 1.00 38.88 185 GLU A C 1
ATOM 1454 O O . GLU A 1 185 ? 47.368 -23.083 67.933 1.00 38.88 185 GLU A O 1
ATOM 1459 N N . GLU A 1 186 ? 47.410 -22.442 65.756 1.00 37.31 186 GLU A N 1
ATOM 1460 C CA . GLU A 1 186 ? 47.752 -23.647 64.972 1.00 37.31 186 GLU A CA 1
ATOM 1461 C C . GLU A 1 186 ? 46.616 -24.114 64.029 1.00 37.31 186 GLU A C 1
ATOM 1463 O O . GLU A 1 186 ? 45.534 -24.519 64.443 1.00 37.31 186 GLU A O 1
ATOM 1468 N N . ASP A 1 187 ? 46.908 -23.971 62.729 1.00 34.12 187 ASP A N 1
ATOM 1469 C CA . ASP A 1 187 ? 46.417 -24.695 61.548 1.00 34.12 187 ASP A CA 1
ATOM 1470 C C . ASP A 1 187 ? 44.989 -25.266 61.520 1.00 34.12 187 ASP A C 1
ATOM 1472 O O . ASP A 1 187 ? 44.751 -26.333 62.066 1.00 34.12 187 ASP A O 1
ATOM 1476 N N . VAL A 1 188 ? 44.113 -24.681 60.681 1.00 33.88 188 VAL A N 1
ATOM 1477 C CA . VAL A 1 188 ? 43.472 -25.380 59.536 1.00 33.88 188 VAL A CA 1
ATOM 1478 C C . VAL A 1 188 ? 43.037 -24.336 58.496 1.00 33.88 188 VAL A C 1
ATOM 1480 O O . VAL A 1 188 ? 42.042 -23.631 58.664 1.00 33.88 188 VAL A O 1
ATOM 1483 N N . ALA A 1 189 ? 43.769 -24.248 57.387 1.00 42.25 189 ALA A N 1
ATOM 1484 C CA . ALA A 1 189 ? 43.344 -23.513 56.202 1.00 42.25 189 ALA A CA 1
ATOM 1485 C C . ALA A 1 189 ? 42.522 -24.410 55.258 1.00 42.25 189 ALA A C 1
ATOM 1487 O O . ALA A 1 189 ? 42.815 -25.592 55.096 1.00 42.25 189 ALA A O 1
ATOM 1488 N N . VAL A 1 190 ? 41.603 -23.755 54.540 1.00 41.25 190 VAL A N 1
ATOM 1489 C CA . VAL A 1 190 ? 40.909 -24.173 53.305 1.00 41.25 190 VAL A CA 1
ATOM 1490 C C . VAL A 1 190 ? 39.567 -24.894 53.480 1.00 41.25 190 VAL A C 1
ATOM 1492 O O . VAL A 1 190 ? 39.513 -26.115 53.547 1.00 41.25 190 VAL A O 1
ATOM 1495 N N . ALA A 1 191 ? 38.475 -24.117 53.396 1.00 45.72 191 ALA A N 1
ATOM 1496 C CA . ALA A 1 191 ? 37.230 -24.535 52.730 1.00 45.72 191 ALA A CA 1
ATOM 1497 C C . ALA A 1 191 ? 36.234 -23.371 52.483 1.00 45.72 191 ALA A C 1
ATOM 1499 O O . ALA A 1 191 ? 35.062 -23.523 52.794 1.00 45.72 191 ALA A O 1
ATOM 1500 N N . VAL A 1 192 ? 36.640 -22.214 51.933 1.00 48.75 192 VAL A N 1
ATOM 1501 C CA . VAL A 1 192 ? 35.686 -21.268 51.293 1.00 48.75 192 VAL A CA 1
ATOM 1502 C C . VAL A 1 192 ? 36.402 -20.455 50.199 1.00 48.75 192 VAL A C 1
ATOM 1504 O O . VAL A 1 192 ? 36.711 -19.281 50.377 1.00 48.75 192 VAL A O 1
ATOM 1507 N N . ALA A 1 193 ? 36.749 -21.085 49.075 1.00 47.16 193 ALA A N 1
ATOM 1508 C CA . ALA A 1 193 ? 37.367 -20.387 47.939 1.00 47.16 193 ALA A CA 1
ATOM 1509 C C . ALA A 1 193 ? 36.972 -20.967 46.569 1.00 47.16 193 ALA A C 1
ATOM 1511 O O . ALA A 1 193 ? 37.743 -20.835 45.625 1.00 47.16 193 ALA A O 1
ATOM 1512 N N . ASP A 1 194 ? 35.798 -21.600 46.449 1.00 42.19 194 ASP A N 1
ATOM 1513 C CA . ASP A 1 194 ? 35.380 -22.245 45.187 1.00 42.19 194 ASP A CA 1
ATOM 1514 C C . ASP A 1 194 ? 34.239 -21.513 44.446 1.00 42.19 194 ASP A C 1
ATOM 1516 O O . ASP A 1 194 ? 34.104 -21.647 43.240 1.00 42.19 194 ASP A O 1
ATOM 1520 N N . GLU A 1 195 ? 33.472 -20.636 45.105 1.00 46.88 195 GLU A N 1
ATOM 1521 C CA . GLU A 1 195 ? 32.310 -19.965 44.473 1.00 46.88 195 GLU A CA 1
ATOM 1522 C C . GLU A 1 195 ? 32.619 -18.562 43.900 1.00 46.88 195 GLU A C 1
ATOM 1524 O O . GLU A 1 195 ? 31.925 -18.066 43.017 1.00 46.88 195 GLU A O 1
ATOM 1529 N N . ALA A 1 196 ? 33.687 -17.892 44.352 1.00 47.62 196 ALA A N 1
ATOM 1530 C CA . ALA A 1 196 ? 34.022 -16.532 43.897 1.00 47.62 196 ALA A CA 1
ATOM 1531 C C . ALA A 1 196 ? 34.896 -16.496 42.623 1.00 47.62 196 ALA A C 1
ATOM 1533 O O . ALA A 1 196 ? 35.001 -15.458 41.962 1.00 47.62 196 ALA A O 1
ATOM 1534 N N . ALA A 1 197 ? 35.538 -17.615 42.269 1.00 52.00 197 ALA A N 1
ATOM 1535 C CA . ALA A 1 197 ? 36.434 -17.707 41.116 1.00 52.00 197 ALA A CA 1
ATOM 1536 C C . ALA A 1 197 ? 35.693 -18.004 39.797 1.00 52.00 197 ALA A C 1
ATOM 1538 O O . ALA A 1 197 ? 36.125 -17.528 38.743 1.00 52.00 197 ALA A O 1
ATOM 1539 N N . GLU A 1 198 ? 34.568 -18.728 39.836 1.00 50.19 198 GLU A N 1
ATOM 1540 C CA . GLU A 1 198 ? 33.779 -19.040 38.634 1.00 50.19 198 GLU A CA 1
ATOM 1541 C C . GLU A 1 198 ? 33.017 -17.819 38.097 1.00 50.19 198 GLU A C 1
ATOM 1543 O O . GLU A 1 198 ? 33.120 -17.507 36.907 1.00 50.19 198 GLU A O 1
ATOM 1548 N N . VAL A 1 199 ? 32.372 -17.042 38.976 1.00 54.22 199 VAL A N 1
ATOM 1549 C CA . VAL A 1 199 ? 31.566 -15.862 38.601 1.00 54.22 199 VAL A CA 1
ATOM 1550 C C . VAL A 1 199 ? 32.407 -14.772 37.910 1.00 54.22 199 VAL A C 1
ATOM 1552 O O . VAL A 1 199 ? 31.966 -14.128 36.956 1.00 54.22 199 VAL A O 1
ATOM 1555 N N . ASN A 1 200 ? 33.664 -14.584 38.329 1.00 54.88 200 ASN A N 1
ATOM 1556 C CA . ASN A 1 200 ? 34.573 -13.603 37.720 1.00 54.88 200 ASN A CA 1
ATOM 1557 C C . ASN A 1 200 ? 35.082 -14.047 36.329 1.00 54.88 200 ASN A C 1
ATOM 1559 O O . ASN A 1 200 ? 35.375 -13.224 35.457 1.00 54.88 200 ASN A O 1
ATOM 1563 N N . ASN A 1 201 ? 35.173 -15.358 36.094 1.00 57.28 201 ASN A N 1
ATOM 1564 C CA . ASN A 1 201 ? 35.602 -15.930 34.818 1.00 57.28 201 ASN A CA 1
ATOM 1565 C C . ASN A 1 201 ? 34.453 -15.928 33.791 1.00 57.28 201 ASN A C 1
ATOM 1567 O O . ASN A 1 201 ? 34.671 -15.660 32.609 1.00 57.28 201 ASN A O 1
ATOM 1571 N N . GLU A 1 202 ? 33.215 -16.145 34.241 1.00 58.94 202 GLU A N 1
ATOM 1572 C CA . GLU A 1 202 ? 32.007 -15.969 33.425 1.00 58.94 202 GLU A CA 1
ATOM 1573 C C . GLU A 1 202 ? 31.790 -14.517 32.997 1.00 58.94 202 GLU A C 1
ATOM 1575 O O . GLU A 1 202 ? 31.508 -14.266 31.825 1.00 58.94 202 GLU A O 1
ATOM 1580 N N . ASN A 1 203 ? 31.997 -13.544 33.890 1.00 61.84 203 ASN A N 1
ATOM 1581 C CA . ASN A 1 203 ? 31.825 -12.131 33.545 1.00 61.84 203 ASN A CA 1
ATOM 1582 C C . ASN A 1 203 ? 32.881 -11.637 32.528 1.00 61.84 203 ASN A C 1
ATOM 1584 O O . ASN A 1 203 ? 32.571 -10.863 31.617 1.00 61.84 203 ASN A O 1
ATOM 1588 N N . LYS A 1 204 ? 34.122 -12.144 32.607 1.00 62.62 204 LYS A N 1
ATOM 1589 C CA . LYS A 1 204 ? 35.162 -11.903 31.586 1.00 62.62 204 LYS A CA 1
ATOM 1590 C C . LYS A 1 204 ? 34.816 -12.527 30.233 1.00 62.62 204 LYS A C 1
ATOM 1592 O O . LYS A 1 204 ? 34.943 -11.861 29.213 1.00 62.62 204 LYS A O 1
ATOM 1597 N N . ARG A 1 205 ? 34.319 -13.766 30.211 1.00 65.75 205 ARG A N 1
ATOM 1598 C CA . ARG A 1 205 ? 33.893 -14.425 28.962 1.00 65.75 205 ARG A CA 1
ATOM 1599 C C . ARG A 1 205 ? 32.663 -13.759 28.349 1.00 65.75 205 ARG A C 1
ATOM 1601 O O . ARG A 1 205 ? 32.587 -13.623 27.135 1.00 65.75 205 ARG A O 1
ATOM 1608 N N . SER A 1 206 ? 31.722 -13.305 29.174 1.00 71.62 206 SER A N 1
ATOM 1609 C CA . SER A 1 206 ? 30.529 -12.580 28.726 1.00 71.62 206 SER A CA 1
ATOM 1610 C C . SER A 1 206 ? 30.891 -11.243 28.072 1.00 71.62 206 SER A C 1
ATOM 1612 O O . SER A 1 206 ? 30.419 -10.939 26.977 1.00 71.62 206 SER A O 1
ATOM 1614 N N . THR A 1 207 ? 31.798 -10.471 28.680 1.00 74.75 207 THR A N 1
ATOM 1615 C CA . THR A 1 207 ? 32.278 -9.205 28.097 1.00 74.75 207 THR A CA 1
ATOM 1616 C C . THR A 1 207 ? 33.098 -9.423 26.822 1.00 74.75 207 THR A C 1
ATOM 1618 O O . THR A 1 207 ? 32.893 -8.705 25.846 1.00 74.75 207 THR A O 1
ATOM 1621 N N . GLU A 1 208 ? 33.946 -10.452 26.767 1.00 75.88 208 GLU A N 1
ATOM 1622 C CA . GLU A 1 208 ? 34.720 -10.816 25.571 1.00 75.88 208 GLU A CA 1
ATOM 1623 C C . GLU A 1 208 ? 33.825 -11.245 24.395 1.00 75.88 208 GLU A C 1
ATOM 1625 O O . GLU A 1 208 ? 33.988 -10.747 23.281 1.00 75.88 208 GLU A O 1
ATOM 1630 N N . VAL A 1 209 ? 32.802 -12.070 24.645 1.00 79.94 209 VAL A N 1
ATOM 1631 C CA . VAL A 1 209 ? 31.816 -12.487 23.629 1.00 79.94 209 VAL A CA 1
ATOM 1632 C C . VAL A 1 209 ? 31.005 -11.296 23.104 1.00 79.94 209 VAL A C 1
ATOM 1634 O O . VAL A 1 209 ? 30.700 -11.223 21.910 1.00 79.94 209 VAL A O 1
ATOM 1637 N N . VAL A 1 210 ? 30.659 -10.334 23.965 1.00 82.00 210 VAL A N 1
ATOM 1638 C CA . VAL A 1 210 ? 29.961 -9.105 23.551 1.00 82.00 210 VAL A CA 1
ATOM 1639 C C . VAL A 1 210 ? 30.864 -8.227 22.677 1.00 82.00 210 VAL A C 1
ATOM 1641 O O . VAL A 1 210 ? 30.413 -7.750 21.634 1.00 82.00 210 VAL A O 1
ATOM 1644 N N . VAL A 1 211 ? 32.139 -8.064 23.043 1.00 82.25 211 VAL A N 1
ATOM 1645 C CA . VAL A 1 211 ? 33.124 -7.302 22.254 1.00 82.25 211 VAL A CA 1
ATOM 1646 C C . VAL A 1 211 ? 33.390 -7.968 20.902 1.00 82.25 211 VAL A C 1
ATOM 1648 O O . VAL A 1 211 ? 33.422 -7.285 19.876 1.00 82.25 211 VAL A O 1
ATOM 1651 N N . GLU A 1 212 ? 33.505 -9.295 20.859 1.00 87.50 212 GLU A N 1
ATOM 1652 C CA . GLU A 1 212 ? 33.684 -10.048 19.615 1.00 87.50 212 GLU A CA 1
ATOM 1653 C C . GLU A 1 212 ? 32.466 -9.903 18.686 1.00 87.50 212 GLU A C 1
ATOM 1655 O O . GLU A 1 212 ? 32.609 -9.674 17.480 1.00 87.50 212 GLU A O 1
ATOM 1660 N N . ARG A 1 213 ? 31.249 -9.937 19.246 1.00 87.88 213 ARG A N 1
ATOM 1661 C CA . ARG A 1 213 ? 30.008 -9.703 18.493 1.00 87.88 213 ARG A CA 1
ATOM 1662 C C . ARG A 1 213 ? 29.955 -8.294 17.902 1.00 87.88 213 ARG A C 1
ATOM 1664 O O . ARG A 1 213 ? 29.622 -8.143 16.725 1.00 87.88 213 ARG A O 1
ATOM 1671 N N . MET A 1 214 ? 30.322 -7.277 18.682 1.00 89.62 214 MET A N 1
ATOM 1672 C CA . MET A 1 214 ? 30.398 -5.889 18.213 1.00 89.62 214 MET A CA 1
ATOM 1673 C C . MET A 1 214 ? 31.455 -5.718 17.114 1.00 89.62 214 MET A C 1
ATOM 1675 O O . MET A 1 214 ? 31.198 -5.066 16.101 1.00 89.62 214 MET A O 1
ATOM 1679 N N . ALA A 1 215 ? 32.623 -6.353 17.251 1.00 88.31 215 ALA A N 1
ATOM 1680 C CA . ALA A 1 215 ? 33.666 -6.333 16.227 1.00 88.31 215 ALA A CA 1
ATOM 1681 C C . ALA A 1 215 ? 33.193 -6.983 14.913 1.00 88.31 215 ALA A C 1
ATOM 1683 O O . ALA A 1 215 ? 33.444 -6.457 13.823 1.00 88.31 215 ALA A O 1
ATOM 1684 N N . ALA A 1 216 ? 32.444 -8.086 15.000 1.00 92.44 216 ALA A N 1
ATOM 1685 C CA . ALA A 1 216 ? 31.848 -8.740 13.839 1.00 92.44 216 ALA A CA 1
ATOM 1686 C C . ALA A 1 216 ? 30.793 -7.859 13.139 1.00 92.44 216 ALA A C 1
ATOM 1688 O O . ALA A 1 216 ? 30.731 -7.823 11.902 1.00 92.44 216 ALA A O 1
ATOM 1689 N N . GLU A 1 217 ? 29.982 -7.122 13.901 1.00 92.56 217 GLU A N 1
ATOM 1690 C CA . GLU A 1 217 ? 29.001 -6.173 13.364 1.00 92.56 217 GLU A CA 1
ATOM 1691 C C . GLU A 1 217 ? 29.661 -4.946 12.723 1.00 92.56 217 GLU A C 1
ATOM 1693 O O . GLU A 1 217 ? 29.290 -4.573 11.607 1.00 92.56 217 GLU A O 1
ATOM 1698 N N . ASN A 1 218 ? 30.712 -4.395 13.332 1.00 89.50 218 ASN A N 1
ATOM 1699 C CA . ASN A 1 218 ? 31.506 -3.314 12.742 1.00 89.50 218 ASN A CA 1
ATOM 1700 C C . ASN A 1 218 ? 32.170 -3.751 11.427 1.00 89.50 218 ASN A C 1
ATOM 1702 O O . ASN A 1 218 ? 32.131 -3.023 10.433 1.00 89.50 218 ASN A O 1
ATOM 1706 N N . ALA A 1 219 ? 32.686 -4.983 11.357 1.00 94.50 219 ALA A N 1
ATOM 1707 C CA . ALA A 1 219 ? 33.210 -5.545 10.111 1.00 94.50 219 ALA A CA 1
ATOM 1708 C C . ALA A 1 219 ? 32.122 -5.718 9.033 1.00 94.50 219 ALA A C 1
ATOM 1710 O O . ALA A 1 219 ? 32.376 -5.541 7.838 1.00 94.50 219 ALA A O 1
ATOM 1711 N N . LYS A 1 220 ? 30.889 -6.053 9.431 1.00 96.06 220 LYS A N 1
ATOM 1712 C CA . LYS A 1 220 ? 29.739 -6.130 8.517 1.00 96.06 220 LYS A CA 1
ATOM 1713 C C . LYS A 1 220 ? 29.344 -4.748 7.995 1.00 96.06 220 LYS A C 1
ATOM 1715 O O . LYS A 1 220 ? 29.026 -4.630 6.811 1.00 96.06 220 LYS A O 1
ATOM 1720 N N . MET A 1 221 ? 29.392 -3.729 8.847 1.00 95.06 221 MET A N 1
ATOM 1721 C CA . MET A 1 221 ? 29.129 -2.342 8.473 1.00 95.06 221 MET A CA 1
ATOM 1722 C C . MET A 1 221 ? 30.166 -1.836 7.471 1.00 95.06 221 MET A C 1
ATOM 1724 O O . MET A 1 221 ? 29.782 -1.322 6.424 1.00 95.06 221 MET A O 1
ATOM 1728 N N . MET A 1 222 ? 31.457 -2.091 7.717 1.00 94.38 222 MET A N 1
ATOM 1729 C CA . MET A 1 222 ? 32.530 -1.742 6.779 1.00 94.38 222 MET A CA 1
ATOM 1730 C C . MET A 1 222 ? 32.328 -2.393 5.407 1.00 94.38 222 MET A C 1
ATOM 1732 O O . MET A 1 222 ? 32.371 -1.703 4.393 1.00 94.38 222 MET A O 1
ATOM 1736 N N . ARG A 1 223 ? 31.991 -3.690 5.359 1.00 96.06 223 ARG A N 1
ATOM 1737 C CA . ARG A 1 223 ? 31.673 -4.377 4.092 1.00 96.06 223 ARG A CA 1
ATOM 1738 C C . ARG A 1 223 ? 30.458 -3.785 3.376 1.00 96.06 223 ARG A C 1
ATOM 1740 O O . ARG A 1 223 ? 30.425 -3.730 2.149 1.00 96.06 223 ARG A O 1
ATOM 1747 N N . MET A 1 224 ? 29.433 -3.366 4.116 1.00 95.44 224 MET A N 1
ATOM 1748 C CA . MET A 1 224 ? 28.270 -2.707 3.520 1.00 95.44 224 MET A CA 1
ATOM 1749 C C . MET A 1 224 ? 28.634 -1.318 2.980 1.00 95.44 224 MET A C 1
ATOM 1751 O O . MET A 1 224 ? 28.191 -0.96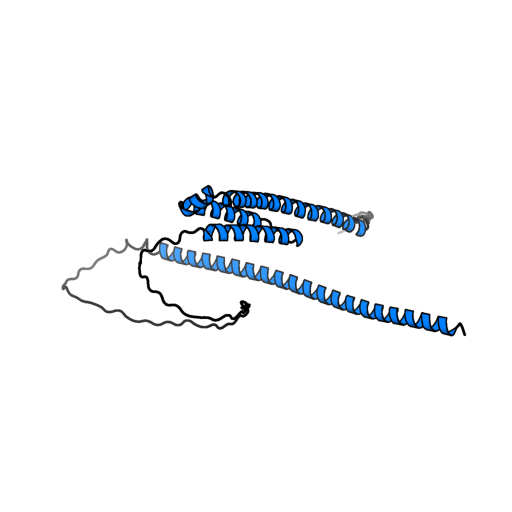2 1.890 1.00 95.44 224 MET A O 1
ATOM 1755 N N . MET A 1 225 ? 29.457 -0.562 3.711 1.00 95.62 225 MET A N 1
ATOM 1756 C CA . MET A 1 225 ? 29.930 0.760 3.306 1.00 95.62 225 MET A CA 1
ATOM 1757 C C . MET A 1 225 ? 30.801 0.687 2.050 1.00 95.62 225 MET A C 1
ATOM 1759 O O . MET A 1 225 ? 30.587 1.467 1.127 1.00 95.62 225 MET A O 1
ATOM 1763 N N . GLU A 1 226 ? 31.680 -0.310 1.952 1.00 95.94 226 GLU A N 1
ATOM 1764 C CA . GLU A 1 226 ? 32.468 -0.592 0.747 1.00 95.94 226 GLU A CA 1
ATOM 1765 C C . GLU A 1 226 ? 31.561 -0.836 -0.471 1.00 95.94 226 GLU A C 1
ATOM 1767 O O . GLU A 1 226 ? 31.677 -0.143 -1.482 1.00 95.94 226 GLU A O 1
ATOM 1772 N N . GLN A 1 227 ? 30.555 -1.712 -0.346 1.00 97.06 227 GLN A N 1
ATOM 1773 C CA . GLN A 1 227 ? 29.586 -1.948 -1.426 1.00 97.06 227 GLN A CA 1
ATOM 1774 C C . GLN A 1 227 ? 28.776 -0.699 -1.801 1.00 97.06 227 GLN A C 1
ATOM 1776 O O . GLN A 1 227 ? 28.392 -0.527 -2.962 1.00 97.06 227 GLN A O 1
ATOM 1781 N N . MET A 1 228 ? 28.447 0.154 -0.829 1.00 96.25 228 MET A N 1
ATOM 1782 C CA . MET A 1 228 ? 27.730 1.405 -1.085 1.00 96.25 228 MET A CA 1
ATOM 1783 C C . MET A 1 228 ? 28.609 2.405 -1.841 1.00 96.25 228 MET A C 1
ATOM 1785 O O . MET A 1 228 ? 28.129 3.005 -2.806 1.00 96.25 228 MET A O 1
ATOM 1789 N N . CYS A 1 229 ? 29.886 2.527 -1.472 1.00 93.44 229 CYS A N 1
ATOM 1790 C CA . CYS A 1 229 ? 30.863 3.344 -2.189 1.00 93.44 229 CYS A CA 1
ATOM 1791 C C . CYS A 1 229 ? 31.052 2.852 -3.629 1.00 93.44 229 CYS A C 1
ATOM 1793 O O . CYS A 1 229 ? 30.887 3.638 -4.559 1.00 93.44 229 CYS A O 1
ATOM 1795 N N . GLU A 1 230 ? 31.260 1.550 -3.843 1.00 96.75 230 GLU A N 1
ATOM 1796 C CA . GLU A 1 230 ? 31.400 0.972 -5.188 1.00 96.75 230 GLU A CA 1
ATOM 1797 C C . GLU A 1 230 ? 30.183 1.262 -6.083 1.00 96.75 230 GLU A C 1
ATOM 1799 O O . GLU A 1 230 ? 30.320 1.632 -7.256 1.00 96.75 230 GLU A O 1
ATOM 1804 N N . ARG A 1 231 ? 28.967 1.120 -5.535 1.00 95.94 231 ARG A N 1
ATOM 1805 C CA . ARG A 1 231 ? 27.722 1.424 -6.259 1.00 95.94 231 ARG A CA 1
ATOM 1806 C C . ARG A 1 231 ? 27.594 2.912 -6.569 1.00 95.94 231 ARG A C 1
ATOM 1808 O O . ARG A 1 231 ? 27.182 3.249 -7.679 1.00 95.94 231 ARG A O 1
ATOM 1815 N N . SER A 1 232 ? 27.935 3.781 -5.622 1.00 94.38 232 SER A N 1
ATOM 1816 C CA . SER A 1 232 ? 27.904 5.237 -5.800 1.00 94.38 232 SER A CA 1
ATOM 1817 C C . SER A 1 232 ? 28.896 5.694 -6.875 1.00 94.38 232 SER A C 1
ATOM 1819 O O . SER A 1 232 ? 28.555 6.463 -7.780 1.00 94.38 232 SER A O 1
ATOM 1821 N N . GLU A 1 233 ? 30.105 5.135 -6.868 1.00 95.75 233 GLU A N 1
ATOM 1822 C CA . GLU A 1 233 ? 31.102 5.394 -7.902 1.00 95.75 233 GLU A CA 1
ATOM 1823 C C . GLU A 1 233 ? 30.629 4.921 -9.279 1.00 95.75 233 GLU A C 1
ATOM 1825 O O . GLU A 1 233 ? 30.740 5.656 -10.261 1.00 95.75 233 GLU A O 1
ATOM 1830 N N . ALA A 1 234 ? 30.064 3.713 -9.372 1.00 96.31 234 ALA A N 1
ATOM 1831 C CA . ALA A 1 234 ? 29.520 3.199 -10.626 1.00 96.31 234 ALA A CA 1
ATOM 1832 C C . ALA A 1 234 ? 28.390 4.092 -11.173 1.00 96.31 234 ALA A C 1
ATOM 1834 O O . ALA A 1 234 ? 28.343 4.356 -12.378 1.00 96.31 234 ALA A O 1
ATOM 1835 N N . GLN A 1 235 ? 27.515 4.603 -10.299 1.00 96.50 235 GLN A N 1
ATOM 1836 C CA . GLN A 1 235 ? 26.469 5.562 -10.669 1.00 96.50 235 GLN A CA 1
ATOM 1837 C C . GLN A 1 235 ? 27.059 6.877 -11.185 1.00 96.50 235 GLN A C 1
ATOM 1839 O O . GLN A 1 235 ? 26.635 7.362 -12.235 1.00 96.50 235 GLN A O 1
ATOM 1844 N N . THR A 1 236 ? 28.076 7.413 -10.509 1.00 95.88 236 THR A N 1
ATOM 1845 C CA . THR A 1 236 ? 28.757 8.654 -10.909 1.00 95.88 236 THR A CA 1
ATOM 1846 C C . THR A 1 236 ? 29.435 8.502 -12.271 1.00 95.88 236 THR A C 1
ATOM 1848 O O . THR A 1 236 ? 29.279 9.352 -13.149 1.00 95.88 236 THR A O 1
ATOM 1851 N N . ARG A 1 237 ? 30.117 7.373 -12.509 1.00 97.50 237 ARG A N 1
ATOM 1852 C CA . ARG A 1 237 ? 30.722 7.059 -13.814 1.00 97.50 237 ARG A CA 1
ATOM 1853 C C . ARG A 1 237 ? 29.673 6.995 -14.925 1.00 97.50 237 ARG A C 1
ATOM 1855 O O . ARG A 1 237 ? 29.892 7.548 -16.002 1.00 97.50 237 ARG A O 1
ATOM 1862 N N . MET A 1 238 ? 28.528 6.361 -14.668 1.00 97.38 238 MET A N 1
ATOM 1863 C CA . MET A 1 238 ? 27.424 6.297 -15.630 1.00 97.38 238 MET A CA 1
ATOM 1864 C C . MET A 1 238 ? 26.845 7.687 -15.925 1.00 97.38 238 MET A C 1
ATOM 1866 O O . MET A 1 238 ? 26.600 7.999 -17.089 1.00 97.38 238 MET A O 1
ATOM 1870 N N . LEU A 1 239 ? 26.653 8.520 -14.899 1.00 97.62 239 LEU A N 1
ATOM 1871 C CA . LEU A 1 239 ? 26.131 9.878 -15.049 1.00 97.62 239 LEU A CA 1
ATOM 1872 C C . LEU A 1 239 ? 27.076 10.736 -15.896 1.00 97.62 239 LEU A C 1
ATOM 1874 O O . LEU A 1 239 ? 26.628 11.366 -16.853 1.00 97.62 239 LEU A O 1
ATOM 1878 N N . ASN A 1 240 ? 28.382 10.673 -15.631 1.00 96.44 240 ASN A N 1
ATOM 1879 C CA . ASN A 1 240 ? 29.394 11.377 -16.422 1.00 96.44 240 ASN A CA 1
ATOM 1880 C C . ASN A 1 240 ? 29.412 10.908 -17.886 1.00 96.44 240 ASN A C 1
ATOM 1882 O O . ASN A 1 240 ? 29.416 11.731 -18.801 1.00 96.44 240 ASN A O 1
ATOM 1886 N N . ALA A 1 241 ? 29.348 9.595 -18.131 1.00 97.94 241 ALA A N 1
ATOM 1887 C CA . ALA A 1 241 ? 29.286 9.050 -19.489 1.00 97.94 241 ALA A CA 1
ATOM 1888 C C . ALA A 1 241 ? 28.018 9.495 -20.241 1.00 97.94 241 ALA A C 1
ATOM 1890 O O . ALA A 1 241 ? 28.075 9.814 -21.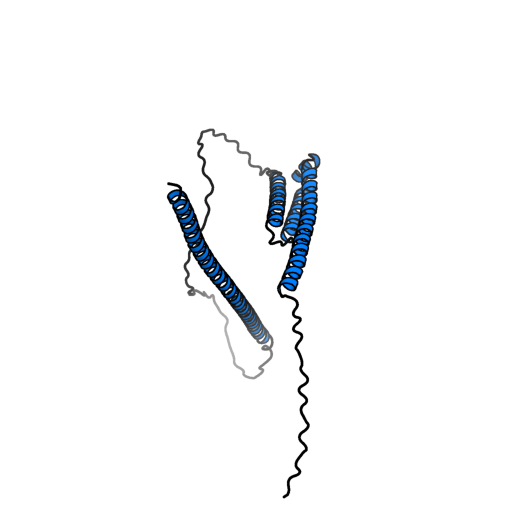432 1.00 97.94 241 ALA A O 1
ATOM 1891 N N . LEU A 1 242 ? 26.874 9.537 -19.550 1.00 97.62 242 LEU A N 1
ATOM 1892 C CA . LEU A 1 242 ? 25.619 10.011 -20.125 1.00 97.62 242 LEU A CA 1
ATOM 1893 C C . LEU A 1 242 ? 25.696 11.507 -20.448 1.00 97.62 242 LEU A C 1
ATOM 1895 O O . LEU A 1 242 ? 25.303 11.904 -21.542 1.00 97.62 242 LEU A O 1
ATOM 1899 N N . SER A 1 243 ? 26.269 12.301 -19.541 1.00 97.56 243 SER A N 1
ATOM 1900 C CA . SER A 1 243 ? 26.467 13.742 -19.704 1.00 97.56 243 SER A CA 1
ATOM 1901 C C . SER A 1 243 ? 27.321 14.057 -20.938 1.00 97.56 243 SER A C 1
ATOM 1903 O O . SER A 1 243 ? 26.888 14.792 -21.824 1.00 97.56 243 SER A O 1
ATOM 1905 N N . HIS A 1 244 ? 28.468 13.386 -21.096 1.00 97.88 244 HIS A N 1
ATOM 1906 C CA . HIS A 1 244 ? 29.306 13.536 -22.292 1.00 97.88 244 HIS A CA 1
ATOM 1907 C C . HIS A 1 244 ? 28.592 13.123 -23.580 1.00 97.88 244 HIS A C 1
ATOM 1909 O O . HIS A 1 244 ? 28.750 13.757 -24.623 1.00 97.88 244 HIS A O 1
ATOM 1915 N N . ARG A 1 245 ? 27.789 12.056 -23.542 1.00 98.06 245 ARG A N 1
ATOM 1916 C CA . ARG A 1 245 ? 27.039 11.618 -24.722 1.00 98.06 245 ARG A CA 1
ATOM 1917 C C . ARG A 1 245 ? 25.944 12.617 -25.102 1.00 98.06 245 ARG A C 1
ATOM 1919 O O . ARG A 1 245 ? 25.736 12.833 -26.294 1.00 98.06 245 ARG A O 1
ATOM 1926 N N . VAL A 1 246 ? 25.265 13.218 -24.125 1.00 97.69 246 VAL A N 1
ATOM 1927 C CA . VAL A 1 246 ? 24.300 14.304 -24.361 1.00 97.69 246 VAL A CA 1
ATOM 1928 C C . VAL A 1 246 ? 25.006 15.492 -25.006 1.00 97.69 246 VAL A C 1
ATOM 1930 O O . VAL A 1 246 ? 24.580 15.933 -26.069 1.00 97.69 246 VAL A O 1
ATOM 1933 N N . GLU A 1 247 ? 26.151 15.909 -24.468 1.00 97.44 247 GLU A N 1
ATOM 1934 C CA . GLU A 1 247 ? 26.952 17.002 -25.028 1.00 97.44 247 GLU A CA 1
ATOM 1935 C C . GLU A 1 247 ? 27.374 16.727 -26.488 1.00 97.44 247 GLU A C 1
ATOM 1937 O O . GLU A 1 247 ? 27.279 17.591 -27.365 1.00 97.44 247 GLU A O 1
ATOM 1942 N N . MET A 1 248 ? 27.796 15.495 -26.793 1.00 96.75 248 MET A N 1
ATOM 1943 C CA . MET A 1 248 ? 28.133 15.082 -28.159 1.00 96.75 248 MET A CA 1
ATOM 1944 C C . MET A 1 248 ? 26.925 15.123 -29.103 1.00 96.75 248 MET A C 1
ATOM 1946 O O . MET A 1 248 ? 27.059 15.545 -30.255 1.00 96.75 248 MET A O 1
ATOM 1950 N N . LEU A 1 249 ? 25.748 14.703 -28.631 1.00 96.94 249 LEU A N 1
ATOM 1951 C CA . LEU A 1 249 ? 24.512 14.740 -29.413 1.00 96.94 249 LEU A CA 1
ATOM 1952 C C . LEU A 1 249 ? 24.047 16.174 -29.669 1.00 96.94 249 LEU A C 1
ATOM 1954 O O . LEU A 1 249 ? 23.628 16.477 -30.784 1.00 96.94 249 LEU A O 1
ATOM 1958 N N . GLU A 1 250 ? 24.165 17.063 -28.687 1.00 95.69 250 GLU A N 1
ATOM 1959 C CA . GLU A 1 250 ? 23.844 18.482 -28.839 1.00 95.69 250 GLU A CA 1
ATOM 1960 C C . GLU A 1 250 ? 24.745 19.146 -29.884 1.00 95.69 250 GLU A C 1
ATOM 1962 O O . GLU A 1 250 ? 24.249 19.798 -30.808 1.00 95.69 250 GLU A O 1
ATOM 1967 N N . LYS A 1 251 ? 26.062 18.903 -29.823 1.00 96.38 251 LYS A N 1
ATOM 1968 C CA . LYS A 1 251 ? 27.018 19.389 -30.834 1.00 96.38 251 LYS A CA 1
ATOM 1969 C C . LYS A 1 251 ? 26.688 18.857 -32.230 1.00 96.38 251 LYS A C 1
ATOM 1971 O O . LYS A 1 251 ? 26.668 19.625 -33.196 1.00 96.38 251 LYS A O 1
ATOM 1976 N N . ALA A 1 252 ? 26.397 17.561 -32.352 1.00 95.75 252 ALA A N 1
ATOM 1977 C CA . ALA A 1 252 ? 26.020 16.947 -33.624 1.00 95.75 252 ALA A CA 1
ATOM 1978 C C . ALA A 1 252 ? 24.712 17.537 -34.177 1.00 95.75 252 ALA A C 1
ATOM 1980 O O . ALA A 1 252 ? 24.639 17.886 -35.357 1.00 95.75 252 ALA A O 1
ATOM 1981 N N . PHE A 1 253 ? 23.709 17.730 -33.320 1.00 95.44 253 PHE A N 1
ATOM 1982 C CA . PHE A 1 253 ? 22.426 18.318 -33.691 1.00 95.44 253 PHE A CA 1
ATOM 1983 C C . PHE A 1 253 ? 22.571 19.764 -34.178 1.00 95.44 253 PHE A C 1
ATOM 1985 O O . PHE A 1 253 ? 21.995 20.132 -35.206 1.00 95.44 253 PHE A O 1
ATOM 1992 N N . VAL A 1 254 ? 23.372 20.586 -33.491 1.00 95.25 254 VAL A N 1
ATOM 1993 C CA . VAL A 1 254 ? 23.660 21.966 -33.914 1.00 95.25 254 VAL A CA 1
ATOM 1994 C C . VAL A 1 254 ? 24.343 21.983 -35.285 1.00 95.25 254 VAL A C 1
ATOM 1996 O O . VAL A 1 254 ? 23.918 22.730 -36.173 1.00 95.25 254 VAL A O 1
ATOM 1999 N N . CYS A 1 255 ? 25.344 21.124 -35.498 1.00 93.31 255 CYS A N 1
ATOM 2000 C CA . CYS A 1 255 ? 26.023 20.975 -36.787 1.00 93.31 255 CYS A CA 1
ATOM 2001 C C . CYS A 1 255 ? 25.060 20.560 -37.910 1.00 93.31 255 CYS A C 1
ATOM 2003 O O . CYS A 1 255 ? 25.072 21.157 -38.992 1.00 93.31 255 CYS A O 1
ATOM 2005 N N . ASP A 1 256 ? 24.193 19.579 -37.660 1.00 93.62 256 ASP A N 1
ATOM 2006 C CA . ASP A 1 256 ? 23.196 19.117 -38.627 1.00 93.62 256 ASP A CA 1
ATOM 2007 C C . ASP A 1 256 ? 22.161 20.196 -38.948 1.00 93.62 256 ASP A C 1
ATOM 2009 O O . ASP A 1 256 ? 21.804 20.387 -40.116 1.00 93.62 256 ASP A O 1
ATOM 2013 N N . ARG A 1 257 ? 21.721 20.961 -37.945 1.00 93.31 257 ARG A N 1
ATOM 2014 C CA . ARG A 1 257 ? 20.812 22.096 -38.136 1.00 93.31 257 ARG A CA 1
ATOM 2015 C C . ARG A 1 257 ? 21.436 23.157 -39.042 1.00 93.31 257 ARG A C 1
ATOM 2017 O O . ARG A 1 257 ? 20.800 23.569 -40.012 1.00 93.31 257 ARG A O 1
ATOM 2024 N N . LEU A 1 258 ? 22.687 23.549 -38.791 1.00 90.31 258 LEU A N 1
ATOM 2025 C CA . LEU A 1 258 ? 23.411 24.520 -39.624 1.00 90.31 258 LEU A CA 1
ATOM 2026 C C . LEU A 1 258 ? 23.617 24.012 -41.057 1.00 90.31 258 LEU A C 1
ATOM 2028 O O . LEU A 1 258 ? 23.429 24.764 -42.014 1.00 90.31 258 LEU A O 1
ATOM 2032 N N . ARG A 1 259 ? 23.949 22.727 -41.227 1.00 89.75 259 ARG A N 1
ATOM 2033 C CA . ARG A 1 259 ? 24.074 22.096 -42.552 1.00 89.75 259 ARG A CA 1
ATOM 2034 C C . ARG A 1 259 ? 22.758 22.129 -43.326 1.00 89.75 259 ARG A C 1
ATOM 2036 O O . ARG A 1 259 ? 22.770 22.428 -44.519 1.00 89.75 259 ARG A O 1
ATOM 2043 N N . ARG A 1 260 ? 21.627 21.853 -42.670 1.00 88.88 260 ARG A N 1
ATOM 2044 C CA . ARG A 1 260 ? 20.294 21.929 -43.293 1.00 88.88 260 ARG A CA 1
ATOM 2045 C C . ARG A 1 260 ? 19.943 23.357 -43.716 1.00 88.88 260 ARG A C 1
ATOM 2047 O O . ARG A 1 260 ? 19.427 23.530 -44.814 1.00 88.88 260 ARG A O 1
ATOM 2054 N N . MET A 1 261 ? 20.273 24.365 -42.904 1.00 87.12 261 MET A N 1
ATOM 2055 C CA . MET A 1 261 ? 20.039 25.774 -43.258 1.00 87.12 261 MET A CA 1
ATOM 2056 C C . MET A 1 261 ? 20.889 26.222 -44.455 1.00 87.12 261 MET A C 1
ATOM 2058 O O . MET A 1 261 ? 20.362 26.808 -45.393 1.00 87.12 261 MET A O 1
ATOM 2062 N N . LYS A 1 262 ? 22.181 25.864 -44.495 1.00 85.44 262 LYS A N 1
ATOM 2063 C CA . LYS A 1 262 ? 23.054 26.180 -45.643 1.00 85.44 262 LYS A CA 1
ATOM 2064 C C . LYS A 1 262 ? 22.561 25.563 -46.956 1.00 85.44 262 LYS A C 1
ATOM 2066 O O . LYS A 1 262 ? 22.655 26.203 -47.997 1.00 85.44 262 LYS A O 1
ATOM 2071 N N . LYS A 1 263 ? 22.019 24.339 -46.915 1.00 82.25 263 LYS A N 1
ATOM 2072 C CA . LYS A 1 263 ? 21.459 23.677 -48.106 1.00 82.25 263 LYS A CA 1
ATOM 2073 C C . LYS A 1 263 ? 20.232 24.404 -48.661 1.00 82.25 263 LYS A C 1
ATOM 2075 O O . LYS A 1 263 ? 20.144 24.528 -49.873 1.00 82.25 263 LYS A O 1
ATOM 2080 N N . LYS A 1 264 ? 19.340 24.903 -47.796 1.00 77.81 264 LYS A N 1
ATOM 2081 C CA . LYS A 1 264 ? 18.162 25.687 -48.212 1.00 77.81 264 LYS A CA 1
ATOM 2082 C C . LYS A 1 264 ? 18.563 27.007 -48.877 1.00 77.81 264 LYS A C 1
ATOM 2084 O O . LYS A 1 264 ? 18.092 27.324 -49.960 1.00 77.81 264 LYS A O 1
ATOM 2089 N N . ASN A 1 265 ? 19.532 27.713 -48.299 1.00 70.81 265 ASN A N 1
ATOM 2090 C CA . ASN A 1 265 ? 19.987 28.988 -48.859 1.00 70.81 265 ASN A CA 1
ATOM 2091 C C . ASN A 1 265 ? 20.699 28.821 -50.217 1.00 70.81 265 ASN A C 1
ATOM 2093 O O . ASN A 1 265 ? 20.620 29.708 -51.061 1.00 70.81 265 ASN A O 1
ATOM 2097 N N . HIS A 1 266 ? 21.377 27.687 -50.444 1.00 71.12 266 HIS A N 1
ATOM 2098 C CA . HIS A 1 266 ? 22.041 27.365 -51.719 1.00 71.12 266 HIS A CA 1
ATOM 2099 C C . HIS A 1 266 ? 21.069 26.941 -52.829 1.00 71.12 266 HIS A C 1
ATOM 2101 O O . HIS A 1 266 ? 21.377 27.087 -54.009 1.00 71.12 266 HIS A O 1
ATOM 2107 N N . THR A 1 267 ? 19.905 26.386 -52.477 1.00 67.75 267 THR A N 1
ATOM 2108 C CA . THR A 1 267 ? 18.852 26.083 -53.457 1.00 67.75 267 THR A CA 1
ATOM 2109 C C . THR A 1 267 ? 18.094 27.339 -53.874 1.00 67.75 267 THR A C 1
ATOM 2111 O O . THR A 1 267 ? 17.788 27.477 -55.053 1.00 67.75 267 THR A O 1
ATOM 2114 N N . ASP A 1 268 ? 17.888 28.283 -52.953 1.00 58.84 268 ASP A N 1
ATOM 2115 C CA . ASP A 1 268 ? 17.192 29.545 -53.245 1.00 58.84 268 ASP A CA 1
ATOM 2116 C C . ASP A 1 268 ? 18.045 30.513 -54.087 1.00 58.84 268 ASP A C 1
ATOM 2118 O O . ASP A 1 268 ? 17.516 31.243 -54.918 1.00 58.84 268 ASP A O 1
ATOM 2122 N N . THR A 1 269 ? 19.376 30.475 -53.959 1.00 59.62 269 THR A N 1
ATOM 2123 C CA . THR A 1 269 ? 20.299 31.293 -54.779 1.00 59.62 269 THR A CA 1
ATOM 2124 C C . THR A 1 269 ? 20.526 30.763 -56.198 1.00 59.62 269 THR A C 1
ATOM 2126 O O . THR A 1 269 ? 21.133 31.458 -57.004 1.00 59.62 269 THR A O 1
ATOM 2129 N N . LYS A 1 270 ? 20.048 29.556 -56.531 1.00 57.41 270 LYS A N 1
ATOM 2130 C CA . LYS A 1 270 ? 20.118 28.983 -57.891 1.00 57.41 270 LYS A CA 1
ATOM 2131 C C . LYS A 1 270 ? 18.843 29.185 -58.718 1.00 57.41 270 LYS A C 1
ATOM 2133 O O . LYS A 1 270 ? 18.790 28.718 -59.852 1.00 57.41 270 LYS A O 1
ATOM 2138 N N . LEU A 1 271 ? 17.820 29.821 -58.146 1.00 54.56 271 LEU A N 1
ATOM 2139 C CA . LEU A 1 271 ? 16.527 30.085 -58.789 1.00 54.56 271 LEU A CA 1
ATOM 2140 C C . LEU A 1 271 ? 16.364 31.547 -59.254 1.00 54.56 271 LEU A C 1
ATOM 2142 O O . LEU A 1 271 ? 15.258 31.936 -59.622 1.00 54.56 271 LEU A O 1
ATOM 2146 N N . PHE A 1 272 ? 17.451 32.323 -59.275 1.00 45.72 272 PHE A N 1
ATOM 2147 C CA . PHE A 1 272 ? 17.527 33.670 -59.847 1.00 45.72 272 PHE A CA 1
ATOM 2148 C C . PHE A 1 272 ? 18.625 33.746 -60.905 1.00 45.72 272 PHE A C 1
ATOM 2150 O O . PHE A 1 272 ? 19.694 33.132 -60.679 1.00 45.72 272 PHE A O 1
#

pLDDT: mean 73.56, std 24.05, range [28.42, 98.25]